Protein AF-G9AIM4-F1 (afdb_monomer_lite)

Sequence (286 aa):
MRRFGIGHSSSAEFKPWVTPRGIRPRCHARFRHRSYSAASPMSGKKMRIGTKSCQGGKMSTNRIRAGLAALALLGTATIVVAHGDVAPQPVNTDALPEVGEEWLTENPYREEKVGRDTWLKAVEIGASGFNQNCARCHGLGAVSGGLAPDLRLLEAEEYGDEWFIERFRLGYTQDGTTKMPAFGDILGQKAAWAIRTYIETRPEDGALDAHADRLHEVRNELASSKVSDPKALKAELEKIAAEVKTASGAPVADSVAYEAARVLADTPESWKKASDILTVGLSASE

InterPro domains:
  IPR009056 Cytochrome c-like domain [PF13442] (123-199)
  IPR009056 Cytochrome c-like domain [PS51007] (121-203)
  IPR030991 Cytochrome c-550, proteobacteria [TIGR04494] (69-204)
  IPR036909 Cytochrome c-like domain superfamily [G3DSA:1.10.760.10] (111-220)
  IPR036909 Cytochrome c-like domain superfamily [SSF46626] (125-206)
  IPR051811 Cytochrome c550/c551-like [PTHR37823] (122-202)

Secondary structure (DSSP, 8-state):
--------------PPP-PPP-PPPPPP-----------------------------PPPHHHHHHHHHHHHHHTT------S--SSPPP---TTSPP--SSPPSS-TTSHHHH-HHHHHHHHHHHHHHHHHHTHHHH-GGG---SSS--GGGS-SSHHHHHHHHHHHHH-EEETTEEEE---HHHHHHHHHHHHHHHHHTPBPTTTTGGGHHHHHHHHHHHHTT--S-HHHHHHHHHHHHHHPPBTT--S----HHHHHHHH--SSHHHHHHHHHHHHHHHHT--

Structure (mmCIF, N/CA/C/O backbone):
data_AF-G9AIM4-F1
#
_entry.id   AF-G9AIM4-F1
#
loop_
_atom_site.group_PDB
_atom_site.id
_atom_site.type_symbol
_atom_site.label_atom_id
_atom_site.label_alt_id
_atom_site.label_comp_id
_atom_site.label_asym_id
_atom_site.label_entity_id
_atom_site.label_seq_id
_atom_site.pdbx_PDB_ins_code
_atom_site.Cartn_x
_atom_site.Cartn_y
_atom_site.Cartn_z
_atom_site.occupancy
_atom_site.B_iso_or_equiv
_atom_site.auth_seq_id
_atom_site.auth_comp_id
_atom_site.auth_asym_id
_atom_site.auth_atom_id
_atom_site.pdbx_PDB_model_num
ATOM 1 N N . MET A 1 1 ? 41.157 -9.867 62.828 1.00 39.12 1 MET A N 1
ATOM 2 C CA . MET A 1 1 ? 42.383 -9.143 62.417 1.00 39.12 1 MET A CA 1
ATOM 3 C C . MET A 1 1 ? 42.277 -8.816 60.932 1.00 39.12 1 MET A C 1
ATOM 5 O O . MET A 1 1 ? 42.015 -9.734 60.175 1.00 39.12 1 MET A O 1
ATOM 9 N N . ARG A 1 2 ? 42.518 -7.540 60.574 1.00 41.91 2 ARG A N 1
ATOM 10 C CA . ARG A 1 2 ? 42.598 -6.923 59.221 1.00 41.91 2 ARG A CA 1
ATOM 11 C C . ARG A 1 2 ? 41.248 -6.810 58.480 1.00 41.91 2 ARG A C 1
ATOM 13 O O . ARG A 1 2 ? 40.695 -7.813 58.072 1.00 41.91 2 ARG A O 1
ATOM 20 N N . ARG A 1 3 ? 40.541 -5.670 58.526 1.00 37.44 3 ARG A N 1
ATOM 21 C CA . ARG A 1 3 ? 40.770 -4.287 58.014 1.00 37.44 3 ARG A CA 1
ATOM 22 C C . ARG A 1 3 ? 40.383 -4.097 56.535 1.00 37.44 3 ARG A C 1
ATOM 24 O O . ARG A 1 3 ? 41.093 -4.570 55.664 1.00 37.44 3 ARG A O 1
ATOM 31 N N . PHE A 1 4 ? 39.316 -3.307 56.361 1.00 37.44 4 PHE A N 1
ATOM 32 C CA . PHE A 1 4 ? 39.132 -2.138 55.481 1.00 37.44 4 PHE A CA 1
ATOM 33 C C . PHE A 1 4 ? 39.585 -2.179 54.013 1.00 37.44 4 PHE A C 1
ATOM 35 O O . PHE A 1 4 ? 40.765 -2.317 53.715 1.00 37.44 4 PHE A O 1
ATOM 42 N N . GLY A 1 5 ? 38.644 -1.816 53.135 1.00 36.31 5 GLY A N 1
ATOM 43 C CA . GLY A 1 5 ? 38.899 -1.339 51.776 1.00 36.31 5 GLY A CA 1
ATOM 44 C C . GLY A 1 5 ? 37.645 -0.729 51.146 1.00 36.31 5 GLY A C 1
ATOM 45 O O . GLY A 1 5 ? 36.967 -1.382 50.367 1.00 36.31 5 GLY A O 1
ATOM 46 N N . ILE A 1 6 ? 37.325 0.507 51.534 1.00 41.19 6 ILE A N 1
ATOM 47 C CA . ILE A 1 6 ? 36.289 1.367 50.942 1.00 41.19 6 ILE A CA 1
ATOM 48 C C . ILE A 1 6 ? 36.890 2.020 49.684 1.00 41.19 6 ILE A C 1
ATOM 50 O O . ILE A 1 6 ? 37.852 2.776 49.811 1.00 41.19 6 ILE A O 1
ATOM 54 N N . GLY A 1 7 ? 36.330 1.775 48.496 1.00 35.56 7 GLY A N 1
ATOM 55 C CA . GLY A 1 7 ? 36.572 2.579 47.284 1.00 35.56 7 GLY A CA 1
ATOM 56 C C . GLY A 1 7 ? 35.272 3.292 46.907 1.00 35.56 7 GLY A C 1
ATOM 57 O O . GLY A 1 7 ? 34.312 2.636 46.529 1.00 35.56 7 GLY A O 1
ATOM 58 N N . HIS A 1 8 ? 35.074 4.543 47.319 1.00 40.38 8 HIS A N 1
ATOM 59 C CA . HIS A 1 8 ? 35.379 5.772 46.571 1.00 40.38 8 HIS A CA 1
ATOM 60 C C . HIS A 1 8 ? 34.748 5.855 45.172 1.00 40.38 8 HIS A C 1
ATOM 62 O O . HIS A 1 8 ? 35.258 5.331 44.188 1.00 40.38 8 HIS A O 1
ATOM 68 N N . SER A 1 9 ? 33.626 6.579 45.167 1.00 39.16 9 SER A N 1
ATOM 69 C CA . SER A 1 9 ? 33.118 7.511 44.157 1.00 39.16 9 SER A CA 1
ATOM 70 C C . SER A 1 9 ? 34.013 7.777 42.940 1.00 39.16 9 SER A C 1
ATOM 72 O O . SER A 1 9 ? 35.092 8.355 43.074 1.00 39.16 9 SER A O 1
ATOM 74 N N . SER A 1 10 ? 33.474 7.526 41.747 1.00 39.94 10 SER A N 1
ATOM 75 C CA . SER A 1 10 ? 33.821 8.304 40.559 1.00 39.94 10 SER A CA 1
ATOM 76 C C . SER A 1 10 ? 32.577 9.063 40.114 1.00 39.94 10 SER A C 1
ATOM 78 O O . SER A 1 10 ? 31.613 8.495 39.604 1.00 39.94 10 SER A O 1
ATOM 80 N N . SER A 1 11 ? 32.579 10.354 40.424 1.00 40.94 11 SER A N 1
ATOM 81 C CA . SER A 1 11 ? 31.625 11.336 39.939 1.00 40.94 11 SER A CA 1
ATOM 82 C C . SER A 1 11 ? 31.749 11.412 38.419 1.00 40.94 11 SER A C 1
ATOM 84 O O . SER A 1 11 ? 32.818 11.737 37.907 1.00 40.94 11 SER A O 1
ATOM 86 N N . ALA A 1 12 ? 30.673 11.116 37.694 1.00 39.25 12 ALA A N 1
ATOM 87 C CA . ALA A 1 12 ? 30.605 11.395 36.268 1.00 39.25 12 ALA A CA 1
ATOM 88 C C . ALA A 1 12 ? 30.632 12.920 36.071 1.00 39.25 12 ALA A C 1
ATOM 90 O O . ALA A 1 12 ? 29.665 13.618 36.381 1.00 39.25 12 ALA A O 1
ATOM 91 N N . GLU A 1 13 ? 31.766 13.440 35.603 1.00 35.28 13 GLU A N 1
ATOM 92 C CA . GLU A 1 13 ? 31.904 14.824 35.160 1.00 35.28 13 GLU A CA 1
ATOM 93 C C . GLU A 1 13 ? 30.945 15.091 33.995 1.00 35.28 13 GLU A C 1
ATOM 95 O O . GLU A 1 13 ? 31.079 14.555 32.892 1.00 35.28 13 GLU A O 1
ATOM 100 N N . PHE A 1 14 ? 29.969 15.956 34.258 1.00 37.09 14 PHE A N 1
ATOM 101 C CA . PHE A 1 14 ? 29.102 16.569 33.265 1.00 37.09 14 PHE A CA 1
ATOM 102 C C . PHE A 1 14 ? 29.963 17.447 32.344 1.00 37.09 14 PHE A C 1
ATOM 104 O O . PHE A 1 14 ? 30.397 18.535 32.726 1.00 37.09 14 PHE A O 1
ATOM 111 N N . LYS A 1 15 ? 30.238 16.979 31.122 1.00 41.91 15 LYS A N 1
ATOM 112 C CA . LYS A 1 15 ? 30.869 17.809 30.090 1.00 41.91 15 LYS A CA 1
ATOM 113 C C . LYS A 1 15 ? 29.848 18.834 29.571 1.00 41.91 15 LYS A C 1
ATOM 115 O O . LYS A 1 15 ? 28.768 18.428 29.139 1.00 41.91 15 LYS A O 1
ATOM 120 N N . PRO A 1 16 ? 30.150 20.144 29.583 1.00 39.31 16 PRO A N 1
ATOM 121 C CA . PRO A 1 16 ? 29.255 21.148 29.028 1.00 39.31 16 PRO A CA 1
ATOM 122 C C . PRO A 1 16 ? 29.170 21.017 27.504 1.00 39.31 16 PRO A C 1
ATOM 124 O O . PRO A 1 16 ? 30.175 20.845 26.811 1.00 39.31 16 PRO A O 1
ATOM 127 N N . TRP A 1 17 ? 27.942 21.120 27.000 1.00 36.69 17 TRP A N 1
ATOM 128 C CA . TRP A 1 17 ? 27.623 21.215 25.582 1.00 36.69 17 TRP A CA 1
ATOM 129 C C . TRP A 1 17 ? 28.399 22.363 24.926 1.00 36.69 17 TRP A C 1
ATOM 131 O O . TRP A 1 17 ? 28.243 23.532 25.282 1.00 36.69 17 TRP A O 1
ATOM 141 N N . VAL A 1 18 ? 29.227 22.020 23.941 1.00 42.94 18 VAL A N 1
ATOM 142 C CA . VAL A 1 18 ? 29.867 22.976 23.037 1.00 42.94 18 VAL A CA 1
ATOM 143 C C . VAL A 1 18 ? 28.809 23.445 22.041 1.00 42.94 18 VAL A C 1
ATOM 145 O O . VAL A 1 18 ? 28.304 22.663 21.240 1.00 42.94 18 VAL A O 1
ATOM 148 N N . THR A 1 19 ? 28.462 24.728 22.092 1.00 47.16 19 THR A N 1
ATOM 149 C CA . THR A 1 19 ? 27.577 25.367 21.116 1.00 47.16 19 THR A CA 1
ATOM 150 C C . THR A 1 19 ? 28.301 25.549 19.774 1.00 47.16 19 THR A C 1
ATOM 152 O O . THR A 1 19 ? 29.428 26.059 19.743 1.00 47.16 19 THR A O 1
ATOM 155 N N . PRO A 1 20 ? 27.692 25.182 18.630 1.00 46.12 20 PRO A N 1
ATOM 156 C CA . PRO A 1 20 ? 28.248 25.518 17.328 1.00 46.12 20 PRO A CA 1
ATOM 157 C C . PRO A 1 20 ? 28.132 27.026 17.084 1.00 46.12 20 PRO A C 1
ATOM 159 O O . PRO A 1 20 ? 27.056 27.622 17.161 1.00 46.12 20 PRO A O 1
ATOM 162 N N . ARG A 1 21 ? 29.267 27.654 16.776 1.00 41.94 21 ARG A N 1
ATOM 163 C CA . ARG A 1 21 ? 29.356 29.053 16.358 1.00 41.94 21 ARG A CA 1
ATOM 164 C C . ARG A 1 21 ? 28.751 29.244 14.962 1.00 41.94 21 ARG A C 1
ATOM 166 O O . ARG A 1 21 ? 29.221 28.647 14.004 1.00 41.94 21 ARG A O 1
ATOM 173 N N . GLY A 1 22 ? 27.828 30.200 14.856 1.00 37.56 22 GLY A N 1
ATOM 174 C CA . GLY A 1 22 ? 27.776 31.150 13.739 1.00 37.56 22 GLY A CA 1
ATOM 175 C C . GLY A 1 22 ? 27.071 30.709 12.455 1.00 37.56 22 GLY A C 1
ATOM 176 O O . GLY A 1 22 ? 27.719 30.508 11.431 1.00 37.56 22 GLY A O 1
ATOM 177 N N . ILE A 1 23 ? 25.737 30.719 12.457 1.00 43.66 23 ILE A N 1
ATOM 178 C CA . ILE A 1 23 ? 24.953 30.833 11.220 1.00 43.66 23 ILE A CA 1
ATOM 179 C C . ILE A 1 23 ? 24.900 32.319 10.838 1.00 43.66 23 ILE A C 1
ATOM 181 O O . ILE A 1 23 ? 24.390 33.153 11.585 1.00 43.66 23 ILE A O 1
ATOM 185 N N . ARG A 1 24 ? 25.467 32.659 9.677 1.00 42.66 24 ARG A N 1
ATOM 186 C CA . ARG A 1 24 ? 25.377 34.000 9.080 1.00 42.66 24 ARG A CA 1
ATOM 187 C C . ARG A 1 24 ? 23.927 34.267 8.640 1.00 42.66 24 ARG A C 1
ATOM 189 O O . ARG A 1 24 ? 23.328 33.380 8.031 1.00 42.66 24 ARG A O 1
ATOM 196 N N . PRO A 1 25 ? 23.362 35.465 8.864 1.00 41.41 25 PRO A N 1
ATOM 197 C CA . PRO A 1 25 ? 22.040 35.797 8.345 1.00 41.41 25 PRO A CA 1
ATOM 198 C C . PRO A 1 25 ? 22.087 35.916 6.815 1.00 41.41 25 PRO A C 1
ATOM 200 O O . PRO A 1 25 ? 22.921 36.634 6.258 1.00 41.41 25 PRO A O 1
ATOM 203 N N . ARG A 1 26 ? 21.188 35.195 6.133 1.00 42.62 26 ARG A N 1
ATOM 204 C CA . ARG A 1 26 ? 20.953 35.342 4.691 1.00 42.62 26 ARG A CA 1
ATOM 205 C C . ARG A 1 26 ? 20.447 36.755 4.406 1.00 42.62 26 ARG A C 1
ATOM 207 O O . ARG A 1 26 ? 19.579 37.272 5.103 1.00 42.62 26 ARG A O 1
ATOM 214 N N . CYS A 1 27 ? 20.998 37.360 3.359 1.00 34.38 27 CYS A N 1
ATOM 215 C CA . CYS A 1 27 ? 20.580 38.645 2.822 1.00 34.38 27 CYS A CA 1
ATOM 216 C C . CYS A 1 27 ? 19.067 38.671 2.561 1.00 34.38 27 CYS A C 1
ATOM 218 O O . CYS A 1 27 ? 18.566 37.949 1.702 1.00 34.38 27 CYS A O 1
ATOM 220 N N . HIS A 1 28 ? 18.354 39.558 3.255 1.00 36.31 28 HIS A N 1
ATOM 221 C CA . HIS A 1 28 ? 17.019 39.979 2.852 1.00 36.31 28 HIS A CA 1
ATOM 222 C C . HIS A 1 28 ? 17.110 40.691 1.498 1.00 36.31 28 HIS A C 1
ATOM 224 O O . HIS A 1 28 ? 17.723 41.757 1.382 1.00 36.31 28 HIS A O 1
ATOM 230 N N . ALA A 1 29 ? 16.479 40.121 0.473 1.00 38.47 29 ALA A N 1
ATOM 231 C CA . ALA A 1 29 ? 16.184 40.837 -0.756 1.00 38.47 29 ALA A CA 1
ATOM 232 C C . ALA A 1 29 ? 15.250 42.009 -0.411 1.00 38.47 29 ALA A C 1
ATOM 234 O O . ALA A 1 29 ? 14.072 41.828 -0.108 1.00 38.47 29 ALA A O 1
ATOM 235 N N . ARG A 1 30 ? 15.797 43.231 -0.408 1.00 36.59 30 ARG A N 1
ATOM 236 C CA . ARG A 1 30 ? 15.007 44.461 -0.309 1.00 36.59 30 ARG A CA 1
ATOM 237 C C . ARG A 1 30 ? 14.112 44.559 -1.540 1.00 36.59 30 ARG A C 1
ATOM 239 O O . ARG A 1 30 ? 14.593 44.873 -2.627 1.00 36.59 30 ARG A O 1
ATOM 246 N N . PHE A 1 31 ? 12.812 44.372 -1.345 1.00 36.50 31 PHE A N 1
ATOM 247 C CA . PHE A 1 31 ? 11.795 44.899 -2.246 1.00 36.50 31 PHE A CA 1
ATOM 248 C C . PHE A 1 31 ? 11.970 46.423 -2.324 1.00 36.50 31 PHE A C 1
ATOM 250 O O . PHE A 1 31 ? 11.663 47.157 -1.385 1.00 36.50 31 PHE A O 1
ATOM 257 N N . ARG A 1 32 ? 12.524 46.915 -3.437 1.00 37.31 32 ARG A N 1
ATOM 258 C CA . ARG A 1 32 ? 12.464 48.339 -3.771 1.00 37.31 32 ARG A CA 1
ATOM 259 C C . ARG A 1 32 ? 11.058 48.621 -4.287 1.00 37.31 32 ARG A C 1
ATOM 261 O O . ARG A 1 32 ? 10.711 48.201 -5.386 1.00 37.31 32 ARG A O 1
ATOM 268 N N . HIS A 1 33 ? 10.272 49.362 -3.512 1.00 37.22 33 HIS A N 1
ATOM 269 C CA . HIS A 1 33 ? 9.104 50.059 -4.036 1.00 37.22 33 HIS A CA 1
ATOM 270 C C . HIS A 1 33 ? 9.565 50.984 -5.167 1.00 37.22 33 HIS A C 1
ATOM 272 O O . HIS A 1 33 ? 10.317 51.935 -4.946 1.00 37.22 33 HIS A O 1
ATOM 278 N N . ARG A 1 34 ? 9.154 50.673 -6.398 1.00 35.03 34 ARG A N 1
ATOM 279 C CA . ARG A 1 34 ? 9.352 51.552 -7.546 1.00 35.03 34 ARG A CA 1
ATOM 280 C C . ARG A 1 34 ? 8.237 52.589 -7.526 1.00 35.03 34 ARG A C 1
ATOM 282 O O . ARG A 1 34 ? 7.130 52.333 -7.986 1.00 35.03 34 ARG A O 1
ATOM 289 N N . SER A 1 35 ? 8.542 53.749 -6.960 1.00 36.88 35 SER A N 1
ATOM 290 C CA . SER A 1 35 ? 7.739 54.958 -7.108 1.00 36.88 35 SER A CA 1
ATOM 291 C C . SER A 1 35 ? 7.647 55.303 -8.596 1.00 36.88 35 SER A C 1
ATOM 293 O O . SER A 1 35 ? 8.665 55.555 -9.243 1.00 36.88 35 SER A O 1
ATOM 295 N N . TYR A 1 36 ? 6.439 55.287 -9.158 1.00 35.34 36 TYR A N 1
ATOM 296 C CA . TYR A 1 36 ? 6.185 55.849 -10.480 1.00 35.34 36 TYR A CA 1
ATOM 297 C C . TYR A 1 36 ? 6.215 57.374 -10.358 1.00 35.34 36 TYR A C 1
ATOM 299 O O . TYR A 1 36 ? 5.330 57.972 -9.753 1.00 35.34 36 TYR A O 1
ATOM 307 N N . SER A 1 37 ? 7.270 57.986 -10.897 1.00 38.56 37 SER A N 1
ATOM 308 C CA . SER A 1 37 ? 7.409 59.435 -11.001 1.00 38.56 37 SER A CA 1
ATOM 309 C C . SER A 1 37 ? 6.973 59.912 -12.385 1.00 38.56 37 SER A C 1
ATOM 311 O O . SER A 1 37 ? 7.354 59.330 -13.398 1.00 38.56 37 SER A O 1
ATOM 313 N N . ALA A 1 38 ? 6.148 60.954 -12.346 1.00 35.06 38 ALA A N 1
ATOM 314 C CA . ALA A 1 38 ? 5.885 62.020 -13.305 1.00 35.06 38 ALA A CA 1
ATOM 315 C C . ALA A 1 38 ? 6.204 61.829 -14.805 1.00 35.06 38 ALA A C 1
ATOM 317 O O . ALA A 1 38 ? 7.338 61.659 -15.246 1.00 35.06 38 ALA A O 1
ATOM 318 N N . ALA A 1 39 ? 5.128 62.032 -15.564 1.00 39.75 39 ALA A N 1
ATOM 319 C CA . ALA A 1 39 ? 5.019 62.494 -16.941 1.00 39.75 39 ALA A CA 1
ATOM 320 C C . ALA A 1 39 ? 6.205 63.297 -17.520 1.00 39.75 39 ALA A C 1
ATOM 322 O O . ALA A 1 39 ? 6.722 64.238 -16.921 1.00 39.75 39 ALA A O 1
ATOM 323 N N . SER A 1 40 ? 6.509 63.012 -18.788 1.00 38.41 40 SER A N 1
ATOM 324 C CA . SER A 1 40 ? 7.075 63.975 -19.739 1.00 38.41 40 SER A CA 1
ATOM 325 C C . SER A 1 40 ? 6.421 63.797 -21.119 1.00 38.41 40 SER A C 1
ATOM 327 O O . SER A 1 40 ? 5.951 62.699 -21.430 1.00 38.41 40 SER A O 1
ATOM 329 N N . PRO A 1 41 ? 6.309 64.872 -21.921 1.00 41.03 41 PRO A N 1
ATOM 330 C CA . PRO A 1 41 ? 5.288 64.990 -22.955 1.00 41.03 41 PRO A CA 1
ATOM 331 C C . PRO A 1 41 ? 5.776 64.470 -24.313 1.00 41.03 41 PRO A C 1
ATOM 333 O O . PRO A 1 41 ? 6.838 64.854 -24.799 1.00 41.03 41 PRO A O 1
ATOM 336 N N . MET A 1 42 ? 4.967 63.636 -24.971 1.00 38.25 42 MET A N 1
ATOM 337 C CA . MET A 1 42 ? 5.177 63.246 -26.366 1.00 38.25 42 MET A CA 1
ATOM 338 C C . MET A 1 42 ? 4.306 64.099 -27.294 1.00 38.25 42 MET A C 1
ATOM 340 O O . MET A 1 42 ? 3.086 63.979 -27.323 1.00 38.25 42 MET A O 1
ATOM 344 N N . SER A 1 43 ? 4.998 64.978 -28.020 1.00 41.50 43 SER A N 1
ATOM 345 C CA . SER A 1 43 ? 4.809 65.374 -29.421 1.00 41.50 43 SER A CA 1
ATOM 346 C C . SER A 1 43 ? 3.437 65.118 -30.066 1.00 41.50 43 SER A C 1
ATOM 348 O O . SER A 1 43 ? 3.018 63.986 -30.312 1.00 41.50 43 SER A O 1
ATOM 350 N N . GLY A 1 44 ? 2.778 66.220 -30.430 1.00 42.78 44 GLY A N 1
ATOM 351 C CA . GLY A 1 44 ? 1.514 66.232 -31.144 1.00 42.78 44 GLY A CA 1
ATOM 352 C C . GLY A 1 44 ? 1.618 65.703 -32.576 1.00 42.78 44 GLY A C 1
ATOM 353 O O . GLY A 1 44 ? 2.316 66.257 -33.422 1.00 42.78 44 GLY A O 1
ATOM 354 N N . LYS A 1 45 ? 0.794 64.699 -32.882 1.00 42.31 45 LYS A N 1
ATOM 355 C CA . LYS A 1 45 ? 0.288 64.447 -34.235 1.00 42.31 45 LYS A CA 1
ATOM 356 C C . LYS A 1 45 ? -1.209 64.734 -34.243 1.00 42.31 45 LYS A C 1
ATOM 358 O O . LYS A 1 45 ? -1.983 64.075 -33.557 1.00 42.31 45 LYS A O 1
ATOM 363 N N . LYS A 1 46 ? -1.609 65.749 -35.016 1.00 40.00 46 LYS A N 1
ATOM 364 C CA . LYS A 1 46 ? -3.014 66.107 -35.251 1.00 40.00 46 LYS A CA 1
ATOM 365 C C . LYS A 1 46 ? -3.739 64.921 -35.895 1.00 40.00 46 LYS A C 1
ATOM 367 O O . LYS A 1 46 ? -3.516 64.618 -37.065 1.00 40.00 46 LYS A O 1
ATOM 372 N N . MET A 1 47 ? -4.616 64.275 -35.135 1.00 36.28 47 MET A N 1
ATOM 373 C CA . MET A 1 47 ? -5.543 63.271 -35.646 1.00 36.28 47 MET A CA 1
ATOM 374 C C . MET A 1 47 ? -6.709 63.993 -36.331 1.00 36.28 47 MET A C 1
ATOM 376 O O . MET A 1 47 ? -7.448 64.742 -35.695 1.00 36.28 47 MET A O 1
ATOM 380 N N . ARG A 1 48 ? -6.846 63.819 -37.651 1.00 44.31 48 ARG A N 1
ATOM 381 C CA . ARG A 1 48 ? -8.020 64.282 -38.402 1.00 44.31 48 ARG A CA 1
ATOM 382 C C . ARG A 1 48 ? -9.223 63.437 -37.983 1.00 44.31 48 ARG A C 1
ATOM 384 O O . ARG A 1 48 ? -9.268 62.245 -38.270 1.00 44.31 48 ARG A O 1
ATOM 391 N N . ILE A 1 49 ? -10.191 64.066 -37.325 1.00 40.06 49 ILE A N 1
ATOM 392 C CA . ILE A 1 49 ? -11.494 63.474 -37.022 1.00 40.06 49 ILE A CA 1
ATOM 393 C C . ILE A 1 49 ? -12.307 63.497 -38.319 1.00 40.06 49 ILE A C 1
ATOM 395 O O . ILE A 1 49 ? -12.813 64.536 -38.734 1.00 40.06 49 ILE A O 1
ATOM 399 N N . GLY A 1 50 ? -12.372 62.352 -38.997 1.00 37.75 50 GLY A N 1
ATOM 400 C CA . GLY A 1 50 ? -13.327 62.122 -40.073 1.00 37.75 50 GLY A CA 1
ATOM 401 C C . GLY A 1 50 ? -14.691 61.801 -39.473 1.00 37.75 50 GLY A C 1
ATOM 402 O O . GLY A 1 50 ? -14.842 60.801 -38.774 1.00 37.75 50 GLY A O 1
ATOM 403 N N . THR A 1 51 ? -15.683 62.642 -39.747 1.00 43.56 51 THR A N 1
ATOM 404 C CA . THR A 1 51 ? -17.089 62.411 -39.414 1.00 43.56 51 THR A CA 1
ATOM 405 C C . THR A 1 51 ? -17.628 61.261 -40.266 1.00 43.56 51 THR A C 1
ATOM 407 O O . THR A 1 51 ? -18.088 61.451 -41.389 1.00 43.56 51 THR A O 1
ATOM 410 N N . LYS A 1 52 ? -17.563 60.028 -39.751 1.00 43.28 52 LYS A N 1
ATOM 411 C CA . LYS A 1 52 ? -18.333 58.922 -40.331 1.00 43.28 52 LYS A CA 1
ATOM 412 C C . LYS A 1 52 ? -19.745 58.974 -39.765 1.00 43.28 52 LYS A C 1
ATOM 414 O O . LYS A 1 52 ? -19.953 58.824 -38.566 1.00 43.28 52 LYS A O 1
ATOM 419 N N . SER A 1 53 ? -20.689 59.240 -40.662 1.00 37.44 53 SER A N 1
ATOM 420 C CA . SER A 1 53 ? -22.124 59.269 -40.414 1.00 37.44 53 SER A CA 1
ATOM 421 C C . SER A 1 53 ? -22.593 58.024 -39.660 1.00 37.44 53 SER A C 1
ATOM 423 O O . SER A 1 53 ? -22.295 56.902 -40.077 1.00 37.44 53 SER A O 1
ATOM 425 N N . CYS A 1 54 ? -23.390 58.219 -38.611 1.00 42.09 54 CYS A N 1
ATOM 426 C CA . CYS A 1 54 ? -24.177 57.160 -37.992 1.00 42.09 54 CYS A CA 1
ATOM 427 C C . CYS A 1 54 ? -25.246 56.688 -38.987 1.00 42.09 54 CYS A C 1
ATOM 429 O O . CYS A 1 54 ? -26.347 57.227 -39.036 1.00 42.09 54 CYS A O 1
ATOM 431 N N . GLN A 1 55 ? -24.918 55.692 -39.808 1.00 43.56 55 GLN A N 1
ATOM 432 C CA . GLN A 1 55 ? -25.931 54.893 -40.486 1.00 43.56 55 GLN A CA 1
ATOM 433 C C . GLN A 1 55 ? -26.384 53.807 -39.514 1.00 43.56 55 GLN A C 1
ATOM 435 O O . GLN A 1 55 ? -25.573 53.009 -39.043 1.00 43.56 55 GLN A O 1
ATOM 440 N N . GLY A 1 56 ? -27.679 53.817 -39.188 1.00 51.41 56 GLY A N 1
ATOM 441 C CA . GLY A 1 56 ? -28.336 52.806 -38.368 1.00 51.41 56 GLY A CA 1
ATOM 442 C C . GLY A 1 56 ? -28.159 51.423 -38.986 1.00 51.41 56 GLY A C 1
ATOM 443 O O . GLY A 1 56 ? -28.889 51.025 -39.893 1.00 51.41 56 GLY A O 1
ATOM 444 N N . GLY A 1 57 ? -27.150 50.697 -38.511 1.00 43.06 57 GLY A N 1
ATOM 445 C CA . GLY A 1 57 ? -26.886 49.329 -38.918 1.00 43.06 57 GLY A CA 1
ATOM 446 C C . GLY A 1 57 ? -27.906 48.404 -38.275 1.00 43.06 57 GLY A C 1
ATOM 447 O O . GLY A 1 57 ? -27.832 48.141 -37.076 1.00 43.06 57 GLY A O 1
ATOM 448 N N . LYS A 1 58 ? -28.842 47.884 -39.078 1.00 54.53 58 LYS A N 1
ATOM 449 C CA . LYS A 1 58 ? -29.649 46.711 -38.721 1.00 54.53 58 LYS A CA 1
ATOM 450 C C . LYS A 1 58 ? -28.696 45.636 -38.195 1.00 54.53 58 LYS A C 1
ATOM 452 O O . LYS A 1 58 ? -27.756 45.259 -38.898 1.00 54.53 58 LYS A O 1
ATOM 457 N N . MET A 1 59 ? -28.896 45.180 -36.956 1.00 50.72 59 MET A N 1
ATOM 458 C CA . MET A 1 59 ? -28.086 44.097 -36.400 1.00 50.72 59 MET A CA 1
ATOM 459 C C . MET A 1 59 ? -28.167 42.896 -37.341 1.00 50.72 59 MET A C 1
ATOM 461 O O . MET A 1 59 ? -29.241 42.344 -37.569 1.00 50.72 59 MET A O 1
ATOM 465 N N . SER A 1 60 ? -27.025 42.523 -37.920 1.00 55.56 60 SER A N 1
ATOM 466 C CA . SER A 1 60 ? -26.917 41.343 -38.770 1.00 55.56 60 SER A CA 1
ATOM 467 C C . SER A 1 60 ? -27.375 40.121 -37.975 1.00 55.56 60 SER A C 1
ATOM 469 O O . SER A 1 60 ? -26.868 39.859 -36.883 1.00 55.56 60 SER A O 1
ATOM 471 N N . THR A 1 61 ? -28.315 39.362 -38.530 1.00 58.88 61 THR A N 1
ATOM 472 C CA . THR A 1 61 ? -28.830 38.096 -37.984 1.00 58.88 61 THR A CA 1
ATOM 473 C C . THR A 1 61 ? -27.715 37.102 -37.640 1.00 58.88 61 THR A C 1
ATOM 475 O O . THR A 1 61 ? -27.871 36.318 -36.709 1.00 58.88 61 THR A O 1
ATOM 478 N N . ASN A 1 62 ? -26.548 37.192 -38.290 1.00 58.28 62 ASN A N 1
ATOM 479 C CA . ASN A 1 62 ? -25.354 36.418 -37.933 1.00 58.28 62 ASN A CA 1
ATOM 480 C C . ASN A 1 62 ? -24.725 36.814 -36.588 1.00 58.28 62 ASN A C 1
ATOM 482 O O . ASN A 1 62 ? -24.201 35.946 -35.899 1.00 58.28 62 ASN A O 1
ATOM 486 N N . ARG A 1 63 ? -24.796 38.085 -36.172 1.00 57.72 63 ARG A N 1
ATOM 487 C CA . ARG A 1 63 ? -24.296 38.531 -34.856 1.00 57.72 63 ARG A CA 1
ATOM 488 C C . ARG A 1 63 ? -25.219 38.086 -33.721 1.00 57.72 63 ARG A C 1
ATOM 490 O O . ARG A 1 63 ? -24.740 37.739 -32.649 1.00 57.72 63 ARG A O 1
ATOM 497 N N . ILE A 1 64 ? -26.524 38.030 -33.989 1.00 61.22 64 ILE A N 1
ATOM 498 C CA . ILE A 1 64 ? -27.531 37.505 -33.054 1.00 61.22 64 ILE A CA 1
ATOM 499 C C . ILE A 1 64 ? -27.375 35.983 -32.909 1.00 61.22 64 ILE A C 1
ATOM 501 O O . ILE A 1 64 ? -27.369 35.471 -31.795 1.00 61.22 64 ILE A O 1
ATOM 505 N N . ARG A 1 65 ? -27.153 35.260 -34.017 1.00 60.31 65 ARG A N 1
ATOM 506 C CA . ARG A 1 65 ? -26.855 33.816 -34.001 1.00 60.31 65 ARG A CA 1
ATOM 507 C C . ARG A 1 65 ? -25.541 33.490 -33.288 1.00 60.31 65 ARG A C 1
ATOM 509 O O . ARG A 1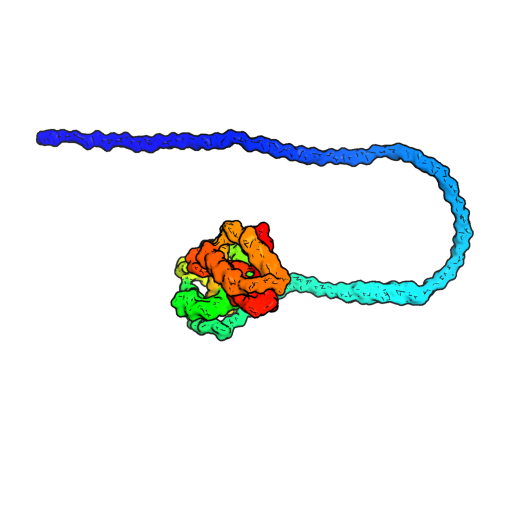 65 ? -25.509 32.541 -32.518 1.00 60.31 65 ARG A O 1
ATOM 516 N N . ALA A 1 66 ? -24.492 34.289 -33.492 1.00 60.94 66 ALA A N 1
ATOM 517 C CA . ALA A 1 66 ? -23.222 34.127 -32.783 1.00 60.94 66 ALA A CA 1
ATOM 518 C C . ALA A 1 66 ? -23.361 34.386 -31.270 1.00 60.94 66 ALA A C 1
ATOM 520 O O . ALA A 1 66 ? -22.793 33.646 -30.473 1.00 60.94 66 ALA A O 1
ATOM 521 N N . GLY A 1 67 ? -24.161 35.383 -30.870 1.00 63.75 67 GLY A N 1
ATOM 522 C CA . GLY A 1 67 ? -24.469 35.646 -29.460 1.00 63.75 67 GLY A CA 1
ATOM 523 C C . GLY A 1 67 ? -25.280 34.525 -28.802 1.00 63.75 67 GLY A C 1
ATOM 524 O O . GLY A 1 67 ? -24.965 34.115 -27.690 1.00 63.75 67 GLY A O 1
ATOM 525 N N . LEU A 1 68 ? -26.277 33.978 -29.506 1.00 62.94 68 LEU A N 1
ATOM 526 C CA . LEU A 1 68 ? -27.080 32.846 -29.027 1.00 62.94 68 LEU A CA 1
ATOM 527 C C . LEU A 1 68 ? -26.270 31.543 -28.947 1.00 62.94 68 LEU A C 1
ATOM 529 O O . LEU A 1 68 ? -26.433 30.791 -27.993 1.00 62.94 68 LEU A O 1
ATOM 533 N N . ALA A 1 69 ? -25.364 31.298 -29.898 1.00 64.69 69 ALA A N 1
ATOM 534 C CA . ALA A 1 69 ? -24.453 30.155 -29.849 1.00 64.69 69 ALA A CA 1
ATOM 535 C C . ALA A 1 69 ? -23.471 30.261 -28.668 1.00 64.69 69 ALA A C 1
ATOM 537 O O . ALA A 1 69 ? -23.266 29.281 -27.958 1.00 64.69 69 ALA A O 1
ATOM 538 N N . ALA A 1 70 ? -22.923 31.452 -28.402 1.00 62.66 70 ALA A N 1
ATOM 539 C CA . ALA A 1 70 ? -22.058 31.686 -27.245 1.00 62.66 70 ALA A CA 1
ATOM 540 C C . ALA A 1 70 ? -22.802 31.509 -25.906 1.00 62.66 70 ALA A C 1
ATOM 542 O O . ALA A 1 70 ? -22.242 30.954 -24.965 1.00 62.66 70 ALA A O 1
ATOM 543 N N . LEU A 1 71 ? -24.076 31.916 -25.828 1.00 63.22 71 LEU A N 1
ATOM 544 C CA . LEU A 1 71 ? -24.907 31.726 -24.635 1.00 63.22 71 LEU A CA 1
ATOM 545 C C . LEU A 1 71 ? -25.291 30.249 -24.417 1.00 63.22 71 LEU A C 1
ATOM 547 O O . LEU A 1 71 ? -25.334 29.792 -23.279 1.00 63.22 71 LEU A O 1
ATOM 551 N N . ALA A 1 72 ? -25.501 29.486 -25.496 1.00 63.03 72 ALA A N 1
ATOM 552 C CA . ALA A 1 72 ? -25.737 28.042 -25.434 1.00 63.03 72 ALA A CA 1
ATOM 553 C C . ALA A 1 72 ? -24.489 27.254 -24.982 1.00 63.03 72 ALA A C 1
ATOM 555 O O . ALA A 1 72 ? -24.618 26.292 -24.232 1.00 63.03 72 ALA A O 1
ATOM 556 N N . LEU A 1 73 ? -23.286 27.696 -25.370 1.00 61.09 73 LEU A N 1
ATOM 557 C CA . LEU A 1 73 ? -22.002 27.138 -24.913 1.00 61.09 73 LEU A CA 1
ATOM 558 C C . LEU A 1 73 ? -21.664 27.494 -23.451 1.00 61.09 73 LEU A C 1
ATOM 560 O O . LEU A 1 73 ? -20.951 26.749 -22.787 1.00 61.09 73 LEU A O 1
ATOM 564 N N . LEU A 1 74 ? -22.185 28.606 -22.923 1.00 62.34 74 LEU A N 1
ATOM 565 C CA . LEU A 1 74 ? -22.054 28.968 -21.503 1.00 62.34 74 LEU A CA 1
ATOM 566 C C . LEU A 1 74 ? -23.038 28.198 -20.602 1.00 62.34 74 LEU A C 1
ATOM 568 O O . LEU A 1 74 ? -22.776 28.032 -19.414 1.00 62.34 74 LEU A O 1
ATOM 572 N N . GLY A 1 75 ? -24.143 27.690 -21.162 1.00 59.12 75 GLY A N 1
ATOM 573 C CA . GLY A 1 75 ? -25.129 26.865 -20.452 1.00 59.12 75 GLY A CA 1
ATOM 574 C C . GLY A 1 75 ? -24.680 25.426 -20.171 1.00 59.12 75 GLY A C 1
ATOM 575 O O . GLY A 1 75 ? -25.322 24.736 -19.385 1.00 59.12 75 GLY A O 1
ATOM 576 N N . THR A 1 76 ? -23.575 24.970 -20.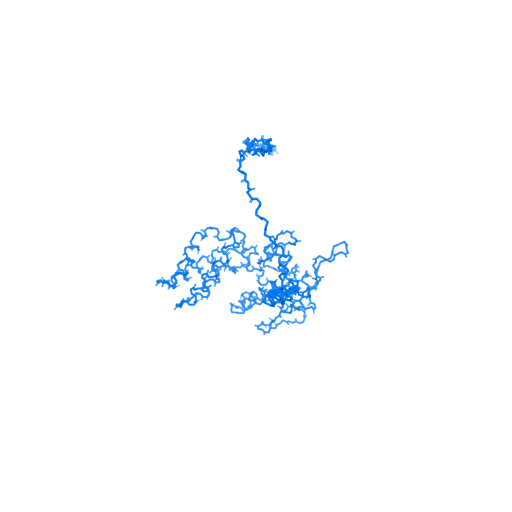772 1.00 61.09 76 THR A N 1
ATOM 577 C CA . THR A 1 76 ? -22.981 23.645 -20.518 1.00 61.09 76 THR A CA 1
ATOM 578 C C . THR A 1 76 ? -21.902 23.662 -19.436 1.00 61.09 76 THR A C 1
ATOM 580 O O . THR A 1 76 ? -21.191 22.671 -19.282 1.00 61.09 76 THR A O 1
ATOM 583 N N . ALA A 1 77 ? -21.757 24.755 -18.677 1.00 60.69 77 ALA A N 1
ATOM 584 C CA . ALA A 1 77 ? -20.960 24.761 -17.454 1.00 60.69 77 ALA A CA 1
ATOM 585 C C . ALA A 1 77 ? -21.654 23.871 -16.409 1.00 60.69 77 ALA A C 1
ATOM 587 O O . ALA A 1 77 ? -22.429 24.325 -15.571 1.00 60.69 77 ALA A O 1
ATOM 588 N N . THR A 1 78 ? -21.425 22.565 -16.522 1.00 62.25 78 THR A N 1
ATOM 589 C CA . THR A 1 78 ? -21.862 21.559 -15.565 1.00 62.25 78 THR A CA 1
ATOM 590 C C . THR A 1 78 ? -21.367 21.949 -14.182 1.00 62.25 78 THR A C 1
ATOM 592 O O . THR A 1 78 ? -20.178 22.221 -14.000 1.00 62.25 78 THR A O 1
ATOM 595 N N . ILE A 1 79 ? -22.273 21.934 -13.207 1.00 61.12 79 ILE A N 1
ATOM 596 C CA . ILE A 1 79 ? -21.927 21.891 -11.791 1.00 61.12 79 ILE A CA 1
ATOM 597 C C . ILE A 1 79 ? -21.162 20.579 -11.598 1.00 61.12 79 ILE A C 1
ATOM 599 O O . ILE A 1 79 ? -21.754 19.519 -11.415 1.00 61.12 79 ILE A O 1
ATOM 603 N N . VAL A 1 80 ? -19.838 20.630 -11.723 1.00 60.12 80 VAL A N 1
ATOM 604 C CA . VAL A 1 80 ? -18.977 19.545 -11.273 1.00 60.12 80 VAL A CA 1
ATOM 605 C C . VAL A 1 80 ? -19.038 19.611 -9.758 1.00 60.12 80 VAL A C 1
ATOM 607 O O . VAL A 1 80 ? -18.369 20.428 -9.126 1.00 60.12 80 VAL A O 1
ATOM 610 N N . VAL A 1 81 ? -19.897 18.782 -9.171 1.00 56.72 81 VAL A N 1
ATOM 611 C CA . VAL A 1 81 ? -19.843 18.484 -7.743 1.00 56.72 81 VAL A CA 1
ATOM 612 C C . VAL A 1 81 ? -18.568 17.663 -7.544 1.00 56.72 81 VAL A C 1
ATOM 614 O O . VAL A 1 81 ? -18.580 16.442 -7.582 1.00 56.72 81 VAL A O 1
ATOM 617 N N . ALA A 1 82 ? -17.430 18.352 -7.419 1.00 51.22 82 ALA A N 1
ATOM 618 C CA . ALA A 1 82 ? -16.117 17.746 -7.174 1.00 51.22 82 ALA A CA 1
ATOM 619 C C . ALA A 1 82 ? -15.970 17.231 -5.731 1.00 51.22 82 ALA A C 1
ATOM 621 O O . ALA A 1 82 ? -14.913 16.746 -5.334 1.00 51.22 82 ALA A O 1
ATOM 622 N N . HIS A 1 83 ? -17.025 17.350 -4.929 1.00 48.28 83 HIS A N 1
ATOM 623 C CA . HIS A 1 83 ? -17.125 16.676 -3.652 1.00 48.28 83 HIS A CA 1
ATOM 624 C C . HIS A 1 83 ? -17.712 15.297 -3.938 1.00 48.28 83 HIS A C 1
ATOM 626 O O . HIS A 1 83 ? -18.921 15.158 -4.103 1.00 48.28 83 HIS A O 1
ATOM 632 N N . GLY A 1 84 ? -16.835 14.297 -4.067 1.00 55.03 84 GLY A N 1
ATOM 633 C CA . GLY A 1 84 ? -17.257 12.901 -3.995 1.00 55.03 84 GLY A CA 1
ATOM 634 C C . GLY A 1 84 ? -18.098 12.683 -2.738 1.00 55.03 84 GLY A C 1
ATOM 635 O O . GLY A 1 84 ? -17.950 13.420 -1.757 1.00 55.03 84 GLY A O 1
ATOM 636 N N . ASP A 1 85 ? -19.009 11.717 -2.802 1.00 51.72 85 ASP A N 1
ATOM 637 C CA . ASP A 1 85 ? -19.850 11.350 -1.668 1.00 51.72 85 ASP A CA 1
ATOM 638 C C . ASP A 1 85 ? -18.981 11.184 -0.410 1.00 51.72 85 ASP A C 1
ATOM 640 O O . ASP A 1 85 ? -17.957 10.501 -0.427 1.00 51.72 85 ASP A O 1
ATOM 644 N N . VAL A 1 86 ? -19.345 11.892 0.660 1.00 62.91 86 VAL A N 1
ATOM 645 C CA . VAL A 1 86 ? -18.602 11.881 1.930 1.00 62.91 86 VAL A CA 1
ATOM 646 C C . VAL A 1 86 ? -18.989 10.646 2.759 1.00 62.91 86 VAL A C 1
ATOM 648 O O . VAL A 1 86 ? -18.418 10.412 3.825 1.00 62.91 86 VAL A O 1
ATOM 651 N N . ALA A 1 87 ? -19.950 9.845 2.283 1.00 79.50 87 ALA A N 1
ATOM 652 C CA . ALA A 1 87 ? -20.250 8.534 2.833 1.00 79.50 87 ALA A CA 1
ATOM 653 C C . ALA A 1 87 ? -19.095 7.543 2.577 1.00 79.50 87 ALA A C 1
ATOM 655 O O . ALA A 1 87 ? -18.508 7.554 1.488 1.00 79.50 87 ALA A O 1
ATOM 656 N N . PRO A 1 88 ? -18.774 6.660 3.546 1.00 84.94 88 PRO A N 1
ATOM 657 C CA . PRO A 1 88 ? -17.805 5.593 3.331 1.00 84.94 88 PRO A CA 1
ATOM 658 C C . PRO A 1 88 ? -18.169 4.746 2.112 1.00 84.94 88 PRO A C 1
ATOM 660 O O . PRO A 1 88 ? -19.325 4.367 1.922 1.00 84.94 88 PRO A O 1
ATOM 663 N N . GLN A 1 89 ? -17.168 4.454 1.290 1.00 90.25 89 GLN A N 1
ATOM 664 C CA . GLN A 1 89 ? -17.332 3.679 0.070 1.00 90.25 89 GLN A CA 1
ATOM 665 C C . GLN A 1 89 ? -17.126 2.191 0.371 1.00 90.25 89 GLN A C 1
ATOM 667 O O . GLN A 1 89 ? -16.133 1.838 1.024 1.00 90.25 89 GLN A O 1
ATOM 672 N N . PRO A 1 90 ? -18.034 1.311 -0.090 1.00 92.25 90 PRO A N 1
ATOM 673 C CA . PRO A 1 90 ? -17.937 -0.117 0.170 1.00 92.25 90 PRO A CA 1
ATOM 674 C C . PRO A 1 90 ? -16.679 -0.706 -0.472 1.00 92.25 90 PRO A C 1
ATOM 676 O O . PRO A 1 90 ? -16.297 -0.350 -1.587 1.00 92.25 90 PRO A O 1
ATOM 679 N N . VAL A 1 91 ? -16.063 -1.659 0.221 1.00 95.88 91 VAL A N 1
ATOM 680 C CA . VAL A 1 91 ? -14.873 -2.371 -0.254 1.00 95.88 91 VAL A CA 1
ATOM 681 C C . VAL A 1 91 ? -15.283 -3.785 -0.654 1.00 95.88 91 VAL A C 1
ATOM 683 O O . VAL A 1 91 ? -15.788 -4.538 0.175 1.00 95.88 91 VAL A O 1
ATOM 686 N N . ASN A 1 92 ? -15.066 -4.163 -1.918 1.00 96.19 92 ASN A N 1
ATOM 687 C CA . ASN A 1 92 ? -15.285 -5.545 -2.348 1.00 96.19 92 ASN A CA 1
ATOM 688 C C . ASN A 1 92 ? -14.178 -6.438 -1.765 1.00 96.19 92 ASN A C 1
ATOM 690 O O . ASN A 1 92 ? -13.003 -6.260 -2.082 1.00 96.19 92 ASN A O 1
ATOM 694 N N . THR A 1 93 ? -14.571 -7.396 -0.925 1.00 97.00 93 THR A N 1
ATOM 695 C CA . THR A 1 93 ? -13.661 -8.328 -0.245 1.00 97.00 93 THR A CA 1
ATOM 696 C C . THR A 1 93 ? -13.927 -9.790 -0.605 1.00 97.00 93 THR A C 1
ATOM 698 O O . THR A 1 93 ? -13.399 -10.686 0.050 1.00 97.00 93 THR A O 1
ATOM 701 N N . ASP A 1 94 ? -14.702 -10.055 -1.660 1.00 96.56 94 ASP A N 1
ATOM 702 C CA . ASP A 1 94 ? -15.140 -11.404 -2.051 1.00 96.56 94 ASP A CA 1
ATOM 703 C C . ASP A 1 94 ? -13.962 -12.322 -2.408 1.00 96.56 94 ASP A C 1
ATOM 705 O O . ASP A 1 94 ? -14.029 -13.535 -2.239 1.00 96.56 94 ASP A O 1
ATOM 709 N N . ALA A 1 95 ? -12.858 -11.738 -2.883 1.00 95.56 95 ALA A N 1
ATOM 710 C CA . ALA A 1 95 ? -11.644 -12.467 -3.242 1.00 95.56 95 ALA A CA 1
ATOM 711 C C . ALA A 1 95 ? -10.731 -12.797 -2.044 1.00 95.56 95 ALA A C 1
ATOM 713 O O . ALA A 1 95 ? -9.681 -13.407 -2.241 1.00 95.56 95 ALA A O 1
ATOM 714 N N . LEU A 1 96 ? -11.085 -12.370 -0.826 1.00 97.38 96 LEU A N 1
ATOM 715 C CA . LEU A 1 96 ? -10.306 -12.635 0.385 1.00 97.38 96 LEU A CA 1
ATOM 716 C C . LEU A 1 96 ? -10.871 -13.830 1.158 1.00 97.38 96 LEU A C 1
ATOM 718 O O . LEU A 1 96 ? -12.093 -14.008 1.162 1.00 97.38 96 LEU A O 1
ATOM 722 N N . PRO A 1 97 ? -10.014 -14.605 1.854 1.00 96.88 97 PRO A N 1
ATOM 723 C CA . PRO A 1 97 ? -10.460 -15.655 2.759 1.00 96.88 97 PRO A CA 1
ATOM 724 C C . PRO A 1 97 ? -11.499 -15.147 3.756 1.00 96.88 97 PRO A C 1
ATOM 726 O O . PRO A 1 97 ? -11.446 -13.999 4.200 1.00 96.88 97 PRO A O 1
ATOM 729 N N . GLU A 1 98 ? -12.443 -16.012 4.109 1.00 95.81 98 GLU A N 1
ATOM 730 C CA . GLU A 1 98 ? -13.438 -15.682 5.121 1.00 95.81 98 GLU A CA 1
ATOM 731 C C . GLU A 1 98 ? -12.791 -15.502 6.494 1.00 95.81 98 GLU A C 1
ATOM 733 O O . GLU A 1 98 ? -11.856 -16.210 6.874 1.00 95.81 98 GLU A O 1
ATOM 738 N N . VAL A 1 99 ? -13.332 -14.547 7.242 1.00 93.69 99 VAL A N 1
ATOM 739 C CA . VAL A 1 99 ? -12.995 -14.283 8.641 1.00 93.69 99 VAL A CA 1
ATOM 740 C C . VAL A 1 99 ? -14.270 -14.461 9.457 1.00 93.69 99 VAL A C 1
ATOM 742 O O . VAL A 1 99 ? -15.368 -14.236 8.948 1.00 93.69 99 VAL A O 1
ATOM 745 N N . GLY A 1 100 ? -14.141 -14.915 10.702 1.00 92.25 100 GLY A N 1
ATOM 746 C CA . GLY A 1 100 ? -15.297 -15.109 11.575 1.00 92.25 100 GLY A CA 1
ATOM 747 C C . GLY A 1 100 ? -16.048 -13.806 11.875 1.00 92.25 100 GLY A C 1
ATOM 748 O O . GLY A 1 100 ? -15.588 -12.705 11.571 1.00 92.25 100 GLY A O 1
ATOM 749 N N . GLU A 1 101 ? -17.210 -13.939 12.515 1.00 90.94 101 GLU A N 1
ATOM 750 C CA . GLU A 1 101 ? -17.985 -12.786 12.999 1.00 90.94 101 GLU A CA 1
ATOM 751 C C . GLU A 1 101 ? -17.291 -12.079 14.172 1.00 90.94 101 GLU A C 1
ATOM 753 O O . GLU A 1 101 ? -17.413 -10.865 14.340 1.00 90.94 101 GLU A O 1
ATOM 758 N N . GLU A 1 102 ? -16.543 -12.837 14.976 1.00 95.38 102 GLU A N 1
ATOM 759 C CA . GLU A 1 102 ? -15.726 -12.283 16.046 1.00 95.38 102 GLU A CA 1
ATOM 760 C C . GLU A 1 102 ? -14.537 -11.515 15.462 1.00 95.38 102 GLU A C 1
ATOM 762 O O . GLU A 1 102 ? -13.871 -11.959 14.522 1.00 95.38 102 GLU A O 1
ATOM 767 N N . TRP A 1 103 ? -14.285 -10.331 16.017 1.00 96.31 103 TRP A N 1
ATOM 768 C CA . TRP A 1 103 ? -13.160 -9.506 15.603 1.00 96.31 103 TRP A CA 1
ATOM 769 C C . TRP A 1 103 ? -11.856 -10.137 16.070 1.00 96.31 103 TRP A C 1
ATOM 771 O O . TRP A 1 103 ? -11.630 -10.297 17.267 1.00 96.31 103 TRP A O 1
ATOM 781 N N . LEU A 1 104 ? -11.001 -10.454 15.107 1.00 96.62 104 LEU A N 1
ATOM 782 C CA . LEU A 1 104 ? -9.633 -10.881 15.332 1.00 96.62 104 LEU A CA 1
ATOM 783 C C . LEU A 1 104 ? -8.836 -9.747 15.992 1.00 96.62 104 LEU A C 1
ATOM 785 O O . LEU A 1 104 ? -9.185 -8.569 15.877 1.00 96.62 104 LEU A O 1
ATOM 789 N N . THR A 1 105 ? -7.760 -10.114 16.676 1.00 95.25 105 THR A N 1
ATOM 790 C CA . THR A 1 105 ? -6.817 -9.176 17.304 1.00 95.25 105 THR A CA 1
ATOM 791 C C . THR A 1 105 ? -5.563 -8.968 16.462 1.00 95.25 105 THR A C 1
ATOM 793 O O . THR A 1 105 ? -4.938 -7.921 16.555 1.00 95.25 105 THR A O 1
ATOM 796 N N . GLU A 1 106 ? -5.241 -9.918 15.582 1.00 97.06 106 GLU A N 1
ATOM 797 C CA . GLU A 1 106 ? -4.092 -9.863 14.682 1.00 97.06 106 GLU A CA 1
ATOM 798 C C . GLU A 1 106 ? -4.508 -9.877 13.214 1.00 97.06 106 GLU A C 1
ATOM 800 O O . GLU A 1 106 ? -5.502 -10.507 12.838 1.00 97.06 106 GLU A O 1
ATOM 805 N N . ASN A 1 107 ? -3.661 -9.297 12.361 1.00 98.12 107 ASN A N 1
ATOM 806 C CA . ASN A 1 107 ? -3.847 -9.326 10.920 1.00 98.12 107 ASN A CA 1
ATOM 807 C C . ASN A 1 107 ? -3.820 -10.776 10.376 1.00 98.12 107 ASN A C 1
ATOM 809 O O . ASN A 1 107 ? -2.779 -11.448 10.456 1.00 98.12 107 ASN A O 1
ATOM 813 N N . PRO A 1 108 ? -4.933 -11.280 9.797 1.00 97.88 108 PRO A N 1
ATOM 814 C CA . PRO A 1 108 ? -4.999 -12.622 9.231 1.00 97.88 108 PRO A CA 1
ATOM 815 C C . PRO A 1 108 ? -4.357 -12.718 7.847 1.00 97.88 108 PRO A C 1
ATOM 817 O O . PRO A 1 108 ? -4.063 -13.825 7.412 1.00 97.88 108 PRO A O 1
ATOM 820 N N . TYR A 1 109 ? -4.151 -11.601 7.141 1.00 98.25 109 TYR A N 1
ATOM 821 C CA . TYR A 1 109 ? -3.751 -11.599 5.731 1.00 98.25 109 TYR A CA 1
ATOM 822 C C . TYR A 1 109 ? -2.258 -11.377 5.503 1.00 98.25 109 TYR A C 1
ATOM 824 O O . TYR A 1 109 ? -1.860 -11.167 4.359 1.00 98.25 109 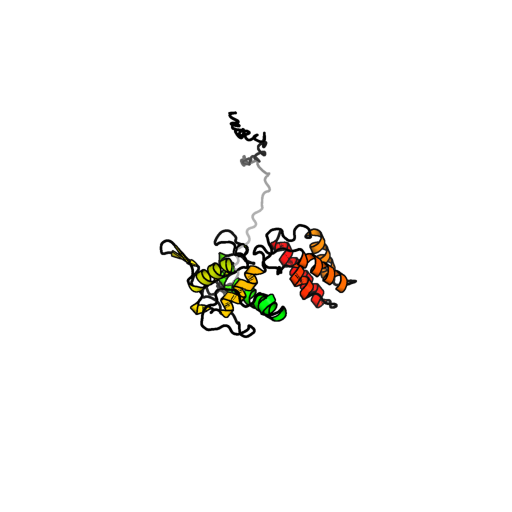TYR A O 1
ATOM 832 N N . ARG A 1 110 ? -1.423 -11.444 6.547 1.00 97.50 110 ARG A N 1
ATOM 833 C CA . ARG A 1 110 ? 0.036 -11.411 6.385 1.00 97.50 110 ARG A CA 1
ATOM 834 C C . ARG A 1 110 ? 0.524 -12.581 5.530 1.00 97.50 110 ARG A C 1
ATOM 836 O O . ARG A 1 110 ? -0.047 -13.674 5.564 1.00 97.50 110 ARG A O 1
ATOM 843 N N . GLU A 1 111 ? 1.576 -12.344 4.753 1.00 96.31 111 GLU A N 1
ATOM 844 C CA . GLU A 1 111 ? 2.050 -13.280 3.731 1.00 96.31 111 GLU A CA 1
ATOM 845 C C . GLU A 1 111 ? 2.326 -14.683 4.288 1.00 96.31 111 GLU A C 1
ATOM 847 O O . GLU A 1 111 ? 1.932 -15.676 3.679 1.00 96.31 111 GLU A O 1
ATOM 852 N N . GLU A 1 112 ? 2.936 -14.781 5.465 1.00 95.62 112 GLU A N 1
ATOM 853 C CA . GLU A 1 112 ? 3.251 -16.047 6.123 1.00 95.62 112 GLU A CA 1
ATOM 854 C C . GLU A 1 112 ? 2.010 -16.860 6.526 1.00 95.62 112 GLU A C 1
ATOM 856 O O . GLU A 1 112 ? 2.101 -18.080 6.660 1.00 95.62 112 GLU A O 1
ATOM 861 N N . LYS A 1 113 ? 0.852 -16.205 6.693 1.00 96.50 113 LYS A N 1
ATOM 862 C CA . LYS A 1 113 ? -0.413 -16.839 7.096 1.00 96.50 113 LYS A CA 1
ATOM 863 C C . LYS A 1 113 ? -1.243 -17.300 5.895 1.00 96.50 113 LYS A C 1
ATOM 865 O O . LYS A 1 113 ? -1.870 -18.356 5.963 1.00 96.50 113 LYS A O 1
ATOM 870 N N . VAL A 1 114 ? -1.259 -16.532 4.800 1.00 97.25 114 VAL A N 1
ATOM 871 C CA . VAL A 1 114 ? -2.174 -16.767 3.655 1.00 97.25 114 VAL A CA 1
ATOM 872 C C . VAL A 1 114 ? -1.486 -17.034 2.317 1.00 97.25 114 VAL A C 1
ATOM 874 O O . VAL A 1 114 ? -2.158 -17.328 1.323 1.00 97.25 114 VAL A O 1
ATOM 877 N N . GLY A 1 115 ? -0.158 -16.951 2.278 1.00 96.94 115 GLY A N 1
ATOM 878 C CA . GLY A 1 115 ? 0.642 -17.071 1.066 1.00 96.94 115 GLY A CA 1
ATOM 879 C C . GLY A 1 115 ? 0.646 -15.802 0.207 1.00 96.94 115 GLY A C 1
ATOM 880 O O . GLY A 1 115 ? -0.211 -14.923 0.322 1.00 96.94 115 GLY A O 1
ATOM 881 N N . ARG A 1 116 ? 1.628 -15.733 -0.699 1.00 95.00 116 ARG A N 1
ATOM 882 C CA . ARG A 1 116 ? 1.923 -14.559 -1.537 1.00 95.00 116 ARG A CA 1
ATOM 883 C C . ARG A 1 116 ? 0.727 -14.058 -2.343 1.00 95.00 116 ARG A C 1
ATOM 885 O O . ARG A 1 116 ? 0.460 -12.861 -2.334 1.00 95.00 116 ARG A O 1
ATOM 892 N N . ASP A 1 117 ? 0.021 -14.945 -3.038 1.00 96.00 117 ASP A N 1
ATOM 893 C CA . ASP A 1 117 ? -1.050 -14.541 -3.959 1.00 96.00 117 ASP A CA 1
ATOM 894 C C . ASP A 1 117 ? -2.235 -13.912 -3.216 1.00 96.00 117 ASP A C 1
ATOM 896 O O . ASP A 1 117 ? -2.768 -12.879 -3.631 1.00 96.00 117 ASP A O 1
ATOM 900 N N . THR A 1 118 ? -2.611 -14.498 -2.078 1.00 97.81 118 THR A N 1
ATOM 901 C CA . THR A 1 118 ? -3.682 -13.980 -1.221 1.00 97.81 118 THR A CA 1
ATOM 902 C C . THR A 1 118 ? -3.274 -12.673 -0.552 1.00 97.81 118 THR A C 1
ATOM 904 O O . THR A 1 118 ? -4.064 -11.731 -0.523 1.00 97.81 118 THR A O 1
ATOM 907 N N . TRP A 1 119 ? -2.036 -12.580 -0.060 1.00 97.88 119 TRP A N 1
ATOM 908 C CA . TRP A 1 119 ? -1.501 -11.348 0.520 1.00 97.88 119 TRP A CA 1
ATOM 909 C C . TRP A 1 119 ? -1.482 -10.208 -0.504 1.00 97.88 119 TRP A C 1
ATOM 911 O O . TRP A 1 119 ? -1.985 -9.126 -0.219 1.00 97.88 119 TRP A O 1
ATOM 921 N N . LEU A 1 120 ? -1.032 -10.461 -1.739 1.00 96.69 120 LEU A N 1
ATOM 922 C CA . LEU A 1 120 ? -1.088 -9.475 -2.825 1.00 96.69 120 LEU A CA 1
ATOM 923 C C . LEU A 1 120 ? -2.521 -9.011 -3.102 1.00 96.69 120 LEU A C 1
ATOM 925 O O . LEU A 1 120 ? -2.759 -7.822 -3.314 1.00 96.69 120 LEU A O 1
ATOM 929 N N . LYS A 1 121 ? -3.491 -9.933 -3.076 1.00 98.06 121 LYS A N 1
ATOM 930 C CA . LYS A 1 121 ? -4.907 -9.585 -3.233 1.00 98.06 121 LYS A CA 1
ATOM 931 C C . LYS A 1 121 ? -5.410 -8.713 -2.078 1.00 98.06 121 LYS A C 1
ATOM 933 O O . LYS A 1 121 ? -6.152 -7.763 -2.323 1.00 98.06 121 LYS A O 1
ATOM 938 N N . ALA A 1 122 ? -4.988 -8.998 -0.846 1.00 98.44 122 ALA A N 1
ATOM 939 C CA . ALA A 1 122 ? -5.301 -8.185 0.327 1.00 98.44 122 ALA A CA 1
ATOM 940 C C . ALA A 1 122 ? -4.687 -6.784 0.236 1.00 98.44 122 ALA A C 1
ATOM 942 O O . ALA A 1 122 ? -5.390 -5.812 0.501 1.00 98.44 122 ALA A O 1
ATOM 943 N N . VAL A 1 123 ? -3.434 -6.663 -0.215 1.00 98.12 123 VAL A N 1
ATOM 944 C CA . VAL A 1 123 ? -2.776 -5.371 -0.471 1.00 98.12 123 VAL A CA 1
ATOM 945 C C . VAL A 1 123 ? -3.525 -4.581 -1.550 1.00 98.12 123 VAL A C 1
ATOM 947 O O . VAL A 1 123 ? -3.807 -3.405 -1.348 1.00 98.12 123 VAL A O 1
ATOM 950 N N . GLU A 1 124 ? -3.920 -5.211 -2.662 1.00 97.12 124 GLU A N 1
ATOM 951 C CA . GLU A 1 124 ? -4.666 -4.560 -3.754 1.00 97.12 124 GLU A CA 1
ATOM 952 C C . GLU A 1 124 ? -6.037 -4.032 -3.292 1.00 97.12 124 GLU A C 1
ATOM 954 O O . GLU A 1 124 ? -6.384 -2.869 -3.522 1.00 97.12 124 GLU A O 1
ATOM 959 N N . ILE A 1 125 ? -6.813 -4.874 -2.602 1.00 98.38 125 ILE A N 1
ATOM 960 C CA . ILE A 1 125 ? -8.123 -4.498 -2.051 1.00 98.38 125 ILE A CA 1
ATOM 961 C C . ILE A 1 125 ? -7.957 -3.423 -0.971 1.00 98.38 125 ILE A C 1
ATOM 963 O O . ILE A 1 125 ? -8.707 -2.443 -0.943 1.00 98.38 125 ILE A O 1
ATOM 967 N N . GLY A 1 126 ? -6.942 -3.570 -0.120 1.00 98.44 126 GLY A N 1
ATOM 968 C CA . GLY A 1 126 ? -6.584 -2.621 0.924 1.00 98.44 126 GLY A CA 1
ATOM 969 C C . GLY A 1 126 ? -6.202 -1.252 0.379 1.00 98.44 126 GLY A C 1
ATOM 970 O O . GLY A 1 126 ? -6.696 -0.249 0.885 1.00 98.44 126 GLY A O 1
ATOM 971 N N . ALA A 1 127 ? -5.409 -1.197 -0.693 1.00 97.62 127 ALA A N 1
ATOM 972 C CA . ALA A 1 127 ? -5.028 0.043 -1.362 1.00 97.62 127 ALA A CA 1
ATOM 973 C C . ALA A 1 127 ? -6.262 0.798 -1.871 1.00 97.62 127 ALA A C 1
ATOM 975 O O . ALA A 1 127 ? -6.404 2.003 -1.646 1.00 97.62 127 ALA A O 1
ATOM 976 N N . SER A 1 128 ? -7.193 0.087 -2.515 1.00 96.56 128 SER A N 1
ATOM 977 C CA . SER A 1 128 ? -8.457 0.673 -2.966 1.00 96.56 128 SER A CA 1
ATOM 978 C C . SER A 1 128 ? -9.300 1.172 -1.789 1.00 96.56 128 SER A C 1
ATOM 980 O O . SER A 1 128 ? -9.760 2.315 -1.804 1.00 96.56 128 SER A O 1
ATOM 982 N N . GLY A 1 129 ? -9.478 0.348 -0.752 1.00 97.44 129 GLY A N 1
ATOM 983 C CA . GLY A 1 129 ? -10.258 0.709 0.432 1.00 97.44 129 GLY A CA 1
ATOM 984 C C . GLY A 1 129 ? -9.678 1.911 1.180 1.00 97.44 129 GLY A C 1
ATOM 985 O O . GLY A 1 129 ? -10.418 2.829 1.539 1.00 97.44 129 GLY A O 1
ATOM 986 N N . PHE A 1 130 ? -8.355 1.951 1.340 1.00 98.00 130 PHE A N 1
ATOM 987 C CA . PHE A 1 130 ? -7.633 3.040 1.987 1.00 98.00 130 PHE A CA 1
ATOM 988 C C . PHE A 1 130 ? -7.747 4.347 1.197 1.00 98.00 130 PHE A C 1
ATO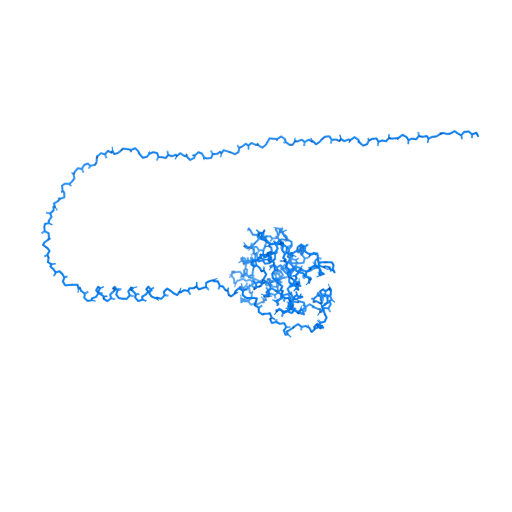M 990 O O . PHE A 1 130 ? -8.059 5.394 1.769 1.00 98.00 130 PHE A O 1
ATOM 997 N N . ASN A 1 131 ? -7.539 4.304 -0.122 1.00 95.44 131 ASN A N 1
ATOM 998 C CA . ASN A 1 131 ? -7.601 5.500 -0.965 1.00 95.44 131 ASN A CA 1
ATOM 999 C C . ASN A 1 131 ? -8.996 6.133 -0.983 1.00 95.44 131 ASN A C 1
ATOM 1001 O O . ASN A 1 131 ? -9.112 7.357 -1.031 1.00 95.44 131 ASN A O 1
ATOM 1005 N N . GLN A 1 132 ? -10.048 5.318 -0.904 1.00 94.25 132 GLN A N 1
ATOM 1006 C CA . GLN A 1 132 ? -11.427 5.804 -0.895 1.00 94.25 132 GLN A CA 1
ATOM 1007 C C . GLN A 1 132 ? -11.862 6.339 0.476 1.00 94.25 132 GLN A C 1
ATOM 1009 O O . GLN A 1 132 ? -12.586 7.329 0.538 1.00 94.25 132 GLN A O 1
ATOM 1014 N N . ASN A 1 133 ? -11.421 5.711 1.572 1.00 95.88 133 ASN A N 1
ATOM 1015 C CA . ASN A 1 133 ? -11.988 5.964 2.903 1.00 95.88 133 ASN A CA 1
ATOM 1016 C C . ASN A 1 133 ? -11.042 6.684 3.881 1.00 95.88 133 ASN A C 1
ATOM 1018 O O . ASN A 1 133 ? -11.507 7.339 4.812 1.00 95.88 133 ASN A O 1
ATOM 1022 N N . CYS A 1 134 ? -9.723 6.584 3.696 1.00 96.56 134 CYS A N 1
ATOM 1023 C CA . CYS A 1 134 ? -8.731 6.947 4.717 1.00 96.56 134 CYS A CA 1
ATOM 1024 C C . CYS A 1 134 ? -7.764 8.048 4.255 1.00 96.56 134 CYS A C 1
ATOM 1026 O O . CYS A 1 134 ? -7.395 8.928 5.043 1.00 96.56 134 CYS A O 1
ATOM 1028 N N . ALA A 1 135 ? -7.378 8.031 2.975 1.00 95.88 135 ALA A N 1
ATOM 1029 C CA . ALA A 1 135 ? -6.313 8.878 2.432 1.00 95.88 135 ALA A CA 1
ATOM 1030 C C . ALA A 1 135 ? -6.577 10.387 2.558 1.00 95.88 135 ALA A C 1
ATOM 1032 O O . ALA A 1 135 ? -5.642 11.179 2.630 1.00 95.88 135 ALA A O 1
ATOM 1033 N N . ARG A 1 136 ? -7.843 10.813 2.651 1.00 93.00 136 ARG A N 1
ATOM 1034 C CA . ARG A 1 136 ? -8.191 12.229 2.858 1.00 93.00 136 ARG A CA 1
ATOM 1035 C C . ARG A 1 136 ? -7.638 12.794 4.173 1.00 93.00 136 ARG A C 1
ATOM 1037 O O . ARG A 1 136 ? -7.356 13.986 4.242 1.00 93.00 136 ARG A O 1
ATOM 1044 N N . CYS A 1 137 ? -7.512 11.957 5.204 1.00 95.25 137 CYS A N 1
ATOM 1045 C CA . CYS A 1 137 ? -7.043 12.368 6.530 1.00 95.25 137 CYS A CA 1
ATOM 1046 C C . CYS A 1 137 ? -5.621 11.882 6.818 1.00 95.25 137 CYS A C 1
ATOM 1048 O O . CYS A 1 137 ? -4.814 12.641 7.350 1.00 95.25 137 CYS A O 1
ATOM 1050 N N . HIS A 1 138 ? -5.317 10.638 6.445 1.00 97.12 138 HIS A N 1
ATOM 1051 C CA . HIS A 1 138 ? -4.023 9.997 6.701 1.00 97.12 138 HIS A CA 1
ATOM 1052 C C . HIS A 1 138 ? -3.020 10.157 5.550 1.00 97.12 138 HIS A C 1
ATOM 1054 O O . HIS A 1 138 ? -1.905 9.658 5.641 1.00 97.12 138 HIS A O 1
ATOM 1060 N N . GLY A 1 139 ? -3.417 10.865 4.488 1.00 95.19 139 GLY A N 1
ATOM 1061 C CA . GLY A 1 139 ? -2.629 11.096 3.282 1.00 95.19 139 GLY A CA 1
ATOM 1062 C C . GLY A 1 139 ? -2.561 9.889 2.347 1.00 95.19 139 GLY A C 1
ATOM 1063 O O . GLY A 1 139 ? -2.919 8.767 2.707 1.00 95.19 139 GLY A O 1
ATOM 1064 N N . LEU A 1 140 ? -2.146 10.132 1.102 1.00 93.19 140 LEU A N 1
ATOM 1065 C CA . LEU A 1 140 ? -1.971 9.078 0.100 1.00 93.19 140 LEU A CA 1
ATOM 1066 C C . LEU A 1 140 ? -0.817 8.160 0.510 1.00 93.19 140 LEU A C 1
ATOM 1068 O O . LEU A 1 140 ? 0.188 8.616 1.049 1.00 93.19 140 LEU A O 1
ATOM 1072 N N . GLY A 1 141 ? -0.967 6.853 0.288 1.00 92.94 141 GLY A N 1
ATOM 1073 C CA . GLY A 1 141 ? 0.058 5.893 0.707 1.00 92.94 141 GLY A CA 1
ATOM 1074 C C . GLY A 1 141 ? 0.274 5.822 2.221 1.00 92.94 141 GLY A C 1
ATOM 1075 O O . GLY A 1 141 ? 1.342 5.383 2.639 1.00 92.94 141 GLY A O 1
ATOM 1076 N N . ALA A 1 142 ? -0.703 6.284 3.015 1.00 96.06 142 ALA A N 1
ATOM 1077 C CA . ALA A 1 142 ? -0.627 6.458 4.468 1.00 96.06 142 ALA A CA 1
ATOM 1078 C C . ALA A 1 142 ? 0.439 7.450 4.969 1.00 96.06 142 ALA A C 1
ATOM 1080 O O . ALA A 1 142 ? 0.691 7.509 6.172 1.00 96.06 142 ALA A O 1
ATOM 1081 N N . VAL A 1 143 ? 1.008 8.261 4.073 1.00 94.88 143 VAL A N 1
ATOM 1082 C CA . VAL A 1 143 ? 1.953 9.329 4.414 1.00 94.88 143 VAL A CA 1
ATOM 1083 C C . VAL A 1 143 ? 1.176 10.570 4.838 1.00 94.88 143 VAL A C 1
ATOM 1085 O O . VAL A 1 143 ? 0.590 11.263 4.004 1.00 94.88 143 VAL A O 1
ATOM 1088 N N . SER A 1 144 ? 1.163 10.876 6.133 1.00 94.06 144 SER A N 1
ATOM 1089 C CA . SER A 1 144 ? 0.335 11.974 6.632 1.00 94.06 144 SER A CA 1
ATOM 1090 C C . SER A 1 144 ? 0.912 13.360 6.331 1.00 94.06 144 SER A C 1
ATOM 1092 O O . SER A 1 144 ? 2.078 13.642 6.589 1.00 94.06 144 SER A O 1
ATOM 1094 N N . GLY A 1 145 ? 0.040 14.278 5.901 1.00 91.12 145 GLY A N 1
ATOM 1095 C CA . GLY A 1 145 ? 0.324 15.716 5.805 1.00 91.12 145 GLY A CA 1
ATOM 1096 C C . GLY A 1 145 ? 0.097 16.505 7.105 1.00 91.12 145 GLY A C 1
ATOM 1097 O O . GLY A 1 145 ? 0.059 17.733 7.070 1.00 91.12 145 GLY A O 1
ATOM 1098 N N . GLY A 1 146 ? -0.119 15.827 8.240 1.00 91.81 146 GLY A N 1
ATOM 1099 C CA . GLY A 1 146 ? -0.287 16.442 9.565 1.00 91.81 146 GLY A CA 1
ATOM 1100 C C . GLY A 1 146 ? -1.733 16.635 10.041 1.00 91.81 146 GLY A C 1
ATOM 1101 O O . GLY A 1 146 ? -1.940 17.168 11.130 1.00 91.81 146 GLY A O 1
ATOM 1102 N N . LEU A 1 147 ? -2.740 16.203 9.269 1.00 93.00 147 LEU A N 1
ATOM 1103 C CA . LEU A 1 147 ? -4.151 16.259 9.689 1.00 93.00 147 LEU A CA 1
ATOM 1104 C C . LEU A 1 147 ? -4.519 15.122 10.658 1.00 93.00 147 LEU A C 1
ATOM 1106 O O . LEU A 1 147 ? -5.225 15.346 11.639 1.00 93.00 147 LEU A O 1
ATOM 1110 N N . ALA A 1 148 ? -4.040 13.912 10.377 1.00 95.50 148 ALA A N 1
ATOM 1111 C CA . ALA A 1 148 ? -4.167 12.730 11.226 1.00 95.50 148 ALA A CA 1
ATOM 1112 C C . ALA A 1 148 ? -2.794 12.040 11.372 1.00 95.50 148 ALA A C 1
ATOM 1114 O O . ALA A 1 148 ? -1.852 12.442 10.695 1.00 95.50 148 ALA A O 1
ATOM 1115 N N . PRO A 1 149 ? -2.614 11.034 12.241 1.00 95.44 149 PRO A N 1
ATOM 1116 C CA . PRO A 1 149 ? -1.332 10.331 12.355 1.00 95.44 149 PRO A CA 1
ATOM 1117 C C . PRO A 1 149 ? -0.912 9.622 11.054 1.00 95.44 149 PRO A C 1
ATOM 1119 O O . PRO A 1 149 ? -1.773 9.144 10.310 1.00 95.44 149 PRO A O 1
ATOM 1122 N N . ASP A 1 150 ? 0.399 9.542 10.800 1.00 96.50 150 ASP A N 1
ATOM 1123 C CA . ASP A 1 150 ? 0.982 8.687 9.753 1.00 96.50 150 ASP A CA 1
ATOM 1124 C C . ASP A 1 150 ? 0.833 7.223 10.187 1.00 96.50 150 ASP A C 1
ATOM 1126 O O . ASP A 1 150 ? 1.335 6.827 11.240 1.00 96.50 150 ASP A O 1
ATOM 1130 N N . LEU A 1 151 ? 0.083 6.437 9.411 1.00 97.25 151 LEU A N 1
ATOM 1131 C CA . LEU A 1 151 ? -0.265 5.070 9.807 1.00 97.25 151 LEU A CA 1
ATOM 1132 C C . LEU A 1 151 ? 0.846 4.065 9.514 1.00 97.25 151 LEU A C 1
ATOM 1134 O O . LEU A 1 151 ? 0.794 2.960 10.046 1.00 97.25 151 LEU A O 1
ATOM 1138 N N . ARG A 1 152 ? 1.853 4.434 8.715 1.00 96.44 152 ARG A N 1
ATOM 1139 C CA . ARG A 1 152 ? 2.984 3.547 8.411 1.00 96.44 152 ARG A CA 1
ATOM 1140 C C . ARG A 1 152 ? 3.829 3.267 9.650 1.00 96.44 152 ARG A C 1
ATOM 1142 O O . ARG A 1 152 ? 4.522 2.265 9.692 1.00 96.44 152 ARG A O 1
ATOM 1149 N N . LEU A 1 153 ? 3.759 4.157 10.641 1.00 95.44 153 LEU A N 1
ATOM 1150 C CA . LEU A 1 153 ? 4.479 4.054 11.911 1.00 95.44 153 LEU A CA 1
ATOM 1151 C C . LEU A 1 153 ? 3.803 3.111 12.916 1.00 95.44 153 LEU A C 1
ATOM 1153 O O . LEU A 1 153 ? 4.330 2.915 14.007 1.00 95.44 153 LEU A O 1
ATOM 1157 N N . LEU A 1 154 ? 2.629 2.563 12.588 1.00 96.50 154 LEU A N 1
ATOM 1158 C CA . LEU A 1 154 ? 2.047 1.487 13.379 1.00 96.50 154 LEU A CA 1
ATOM 1159 C C . LEU A 1 154 ? 2.783 0.192 13.049 1.00 96.50 154 LEU A C 1
ATOM 1161 O O . LEU A 1 154 ? 2.752 -0.263 11.906 1.00 96.50 154 LEU A O 1
ATOM 1165 N N . GLU A 1 155 ? 3.404 -0.399 14.063 1.00 96.62 155 GLU A N 1
ATOM 1166 C CA . GLU A 1 155 ? 4.207 -1.611 13.925 1.00 96.62 155 GLU A CA 1
ATOM 1167 C C . GLU A 1 155 ? 3.360 -2.769 13.384 1.00 96.62 155 GLU A C 1
ATOM 1169 O O . GLU A 1 155 ? 2.191 -2.922 13.751 1.00 96.62 155 GLU A O 1
ATOM 1174 N N . ALA A 1 156 ? 3.930 -3.571 12.484 1.00 97.19 156 ALA A N 1
ATOM 1175 C CA . ALA A 1 156 ? 3.290 -4.739 11.880 1.00 97.19 156 ALA A CA 1
ATOM 1176 C C . ALA A 1 156 ? 3.324 -5.952 12.830 1.00 97.19 156 ALA A C 1
ATOM 1178 O O . ALA A 1 156 ? 3.840 -7.020 12.499 1.00 97.19 156 ALA A O 1
ATOM 1179 N N . GLU A 1 157 ? 2.784 -5.762 14.030 1.00 96.44 157 GLU A N 1
ATOM 1180 C CA . GLU A 1 157 ? 2.697 -6.754 15.098 1.00 96.44 157 GLU A CA 1
ATOM 1181 C C . GLU A 1 157 ? 1.353 -6.658 15.834 1.00 96.44 157 GLU A C 1
ATOM 1183 O O . GLU A 1 157 ? 0.545 -5.768 15.563 1.00 96.44 157 GLU A O 1
ATOM 1188 N N . GLU A 1 158 ? 1.116 -7.575 16.774 1.00 94.94 158 GLU A N 1
ATOM 1189 C CA . GLU A 1 158 ? -0.135 -7.679 17.538 1.00 94.94 158 GLU A CA 1
ATOM 1190 C C . GLU A 1 158 ? -0.530 -6.351 18.204 1.00 94.94 158 GLU A C 1
ATOM 1192 O O . GLU A 1 158 ? -1.664 -5.904 18.056 1.00 94.94 158 GLU A O 1
ATOM 1197 N N . TYR A 1 159 ? 0.414 -5.652 18.843 1.00 94.38 159 TYR A N 1
ATOM 1198 C CA . TYR A 1 159 ? 0.122 -4.375 19.500 1.00 94.38 159 TYR A CA 1
ATOM 1199 C C . TYR A 1 159 ? -0.356 -3.295 18.512 1.00 94.38 159 TYR A C 1
ATOM 1201 O O . TYR A 1 159 ? -1.305 -2.550 18.782 1.00 94.38 159 TYR A O 1
ATOM 1209 N N . GLY A 1 160 ? 0.271 -3.220 17.335 1.00 97.06 160 GLY A N 1
ATOM 1210 C CA . GLY A 1 160 ? -0.157 -2.309 16.277 1.00 97.06 160 GLY A CA 1
ATOM 1211 C C . GLY A 1 160 ? -1.508 -2.699 15.669 1.00 97.06 160 GLY A C 1
ATOM 1212 O O . GLY A 1 160 ? -2.285 -1.819 15.283 1.00 97.06 160 GLY A O 1
ATOM 1213 N N . ASP A 1 161 ? -1.804 -3.997 15.604 1.00 97.94 161 ASP A N 1
ATOM 1214 C CA . ASP A 1 161 ? -3.065 -4.529 15.088 1.00 97.94 161 ASP A CA 1
ATOM 1215 C C . ASP A 1 161 ? -4.237 -4.230 16.020 1.00 97.94 161 ASP A C 1
ATOM 1217 O O . ASP A 1 161 ? -5.269 -3.742 15.555 1.00 97.94 161 ASP A O 1
ATOM 1221 N N . GLU A 1 162 ? -4.063 -4.435 17.327 1.00 95.88 162 GLU A N 1
ATOM 1222 C CA . GLU A 1 162 ? -5.057 -4.082 18.342 1.00 95.88 162 GLU A CA 1
ATOM 1223 C C . GLU A 1 162 ? -5.398 -2.591 18.280 1.00 95.88 162 GLU A C 1
ATOM 1225 O O . GLU A 1 162 ? -6.573 -2.204 18.243 1.00 95.88 162 GLU A O 1
ATOM 1230 N N . TRP A 1 163 ? -4.370 -1.741 18.187 1.00 95.94 163 TRP A N 1
ATOM 1231 C CA . TRP A 1 163 ? -4.567 -0.302 18.067 1.00 95.94 163 TRP A CA 1
ATOM 1232 C C . TRP A 1 163 ? -5.322 0.055 16.784 1.00 95.94 163 TRP A C 1
ATOM 1234 O O . TRP A 1 163 ? -6.275 0.838 16.810 1.00 95.94 163 TRP A O 1
ATOM 1244 N N . PHE A 1 164 ? -4.932 -0.528 15.648 1.00 98.00 164 PHE A N 1
ATOM 1245 C CA . PHE A 1 164 ? -5.600 -0.280 14.375 1.00 98.00 164 PHE A CA 1
ATOM 1246 C C . PHE A 1 164 ? -7.065 -0.726 14.406 1.00 98.00 164 PHE A C 1
ATOM 1248 O O . PHE A 1 164 ? -7.948 0.046 14.019 1.00 98.00 164 PHE A O 1
ATOM 1255 N N . ILE A 1 165 ? -7.339 -1.951 14.861 1.00 97.56 165 ILE A N 1
ATOM 1256 C CA . ILE A 1 165 ? -8.672 -2.545 14.778 1.00 97.56 165 ILE A CA 1
ATOM 1257 C C . ILE A 1 165 ? -9.650 -1.844 15.720 1.00 97.56 165 ILE A C 1
ATOM 1259 O O . ILE A 1 165 ? -10.796 -1.608 15.338 1.00 97.56 165 ILE A O 1
ATOM 1263 N N . GLU A 1 166 ? -9.206 -1.418 16.905 1.00 96.44 166 GLU A N 1
ATOM 1264 C CA . GLU A 1 166 ? -10.031 -0.629 17.821 1.00 96.44 166 GLU A CA 1
ATOM 1265 C C . GLU A 1 166 ? -10.434 0.708 17.182 1.00 96.44 166 GLU A C 1
ATOM 1267 O O . GLU A 1 166 ? -11.621 1.049 17.138 1.00 96.44 166 GLU A O 1
ATOM 1272 N N . ARG A 1 167 ? -9.467 1.442 16.611 1.00 97.06 167 ARG A N 1
ATOM 1273 C CA . ARG A 1 167 ? -9.728 2.736 15.958 1.00 97.06 167 ARG A CA 1
ATOM 1274 C C . ARG A 1 167 ? -10.552 2.601 14.692 1.00 97.06 167 ARG A C 1
ATOM 1276 O O . ARG A 1 167 ? -11.413 3.440 14.448 1.00 97.06 167 ARG A O 1
ATOM 1283 N N . PHE A 1 168 ? -10.344 1.548 13.912 1.00 97.75 168 PHE A N 1
ATOM 1284 C CA . PHE A 1 168 ? -11.167 1.264 12.743 1.00 97.75 168 PHE A CA 1
ATOM 1285 C C . PHE A 1 168 ? -12.624 1.007 13.146 1.00 97.75 168 PHE A C 1
ATOM 1287 O O . PHE A 1 168 ? -13.549 1.581 12.568 1.00 97.75 168 PHE A O 1
ATOM 1294 N N . ARG A 1 169 ? -12.839 0.165 14.163 1.00 96.81 169 ARG A N 1
ATOM 1295 C CA . ARG A 1 169 ? -14.175 -0.243 14.608 1.00 96.81 169 ARG A CA 1
ATOM 1296 C C . ARG A 1 169 ? -14.943 0.900 15.246 1.00 96.81 169 ARG A C 1
ATOM 1298 O O . ARG A 1 169 ? -16.092 1.121 14.882 1.00 96.81 169 ARG A O 1
ATOM 1305 N N . LEU A 1 170 ? -14.314 1.600 16.185 1.00 96.00 170 LEU A N 1
ATOM 1306 C CA . LEU A 1 170 ? -14.981 2.548 17.080 1.00 96.00 170 LEU A CA 1
ATOM 1307 C C . LEU A 1 170 ? -14.759 4.014 16.685 1.00 96.00 170 LEU A C 1
ATOM 1309 O O . LEU A 1 170 ? -15.431 4.906 17.204 1.00 96.00 170 LEU A O 1
ATOM 1313 N N . GLY A 1 171 ? -13.837 4.278 15.759 1.00 95.38 171 GLY A N 1
ATOM 1314 C CA . GLY A 1 171 ? -13.426 5.627 15.401 1.00 95.38 171 GLY A CA 1
ATOM 1315 C C . GLY A 1 171 ? -12.627 6.309 16.513 1.00 95.38 171 GLY A C 1
ATOM 1316 O O . GLY A 1 171 ? -12.027 5.683 17.388 1.00 95.38 171 GLY A O 1
ATOM 1317 N N . TYR A 1 172 ? -12.607 7.639 16.479 1.00 94.81 172 TYR A N 1
ATOM 1318 C CA . TYR A 1 172 ? -11.990 8.467 17.507 1.00 94.81 172 TYR A CA 1
ATOM 1319 C C . TYR A 1 172 ? -12.773 9.763 17.692 1.00 94.81 172 TYR A C 1
ATOM 1321 O O . TYR A 1 172 ? -12.977 10.524 16.744 1.00 94.81 172 TYR A O 1
ATOM 1329 N N . THR A 1 173 ? -13.177 10.034 18.932 1.00 94.50 173 THR A N 1
ATOM 1330 C CA . THR A 1 173 ? -13.856 11.268 19.335 1.00 94.50 173 THR A CA 1
ATOM 1331 C C . THR A 1 173 ? -13.071 11.922 20.462 1.00 94.50 173 THR A C 1
ATOM 1333 O O . THR A 1 173 ? -12.690 11.264 21.425 1.00 94.50 173 THR A O 1
ATOM 1336 N N . GLN A 1 174 ? -12.842 13.226 20.337 1.00 92.50 174 GLN A N 1
ATOM 1337 C CA . GLN A 1 174 ? -12.147 14.039 21.330 1.00 92.50 174 GLN A CA 1
ATOM 1338 C C . GLN A 1 174 ? -12.952 15.315 21.562 1.00 92.50 174 GLN A C 1
ATOM 1340 O O . GLN A 1 174 ? -13.380 15.954 20.599 1.00 92.50 174 GLN A O 1
ATOM 1345 N N . ASP A 1 175 ? -13.188 15.664 22.828 1.00 94.12 175 ASP A N 1
ATOM 1346 C CA . ASP A 1 175 ? -13.953 16.853 23.234 1.00 94.12 175 ASP A CA 1
ATOM 1347 C C . ASP A 1 175 ? -15.339 16.935 22.564 1.00 94.12 175 ASP A C 1
ATOM 1349 O O . ASP A 1 175 ? -15.774 17.981 22.086 1.00 94.12 175 ASP A O 1
ATOM 1353 N N . GLY A 1 176 ? -16.017 15.787 22.449 1.00 92.06 176 GLY A N 1
ATOM 1354 C CA . GLY A 1 176 ? -17.325 15.672 21.792 1.00 92.06 176 GLY A CA 1
ATOM 1355 C C . GLY A 1 176 ? -17.299 15.820 20.265 1.00 92.06 176 GLY A C 1
ATOM 1356 O O . GLY A 1 176 ? -18.348 15.751 19.633 1.00 92.06 176 GLY A O 1
ATOM 1357 N N . THR A 1 177 ? -16.123 15.996 19.655 1.00 92.62 177 THR A N 1
ATOM 1358 C CA . THR A 1 177 ? -15.952 16.096 18.201 1.00 92.62 177 THR A CA 1
ATOM 1359 C C . THR A 1 177 ? -15.369 14.806 17.639 1.00 92.62 177 THR A C 1
ATOM 1361 O O . THR A 1 177 ? -14.252 14.416 17.989 1.00 92.62 177 THR A O 1
ATOM 1364 N N . THR A 1 178 ? -16.090 14.160 16.724 1.00 92.75 178 THR A N 1
ATOM 1365 C CA . THR A 1 178 ? -15.580 12.997 15.989 1.00 92.75 178 THR A CA 1
ATOM 1366 C C . THR A 1 178 ? -14.442 13.425 15.064 1.00 92.75 178 THR A C 1
ATOM 1368 O O . THR A 1 178 ? -14.625 14.239 14.161 1.00 92.75 178 THR A O 1
ATOM 1371 N N . LYS A 1 179 ? -13.247 12.890 15.316 1.00 93.19 179 LYS A N 1
ATOM 1372 C CA . LYS A 1 179 ? -12.028 13.116 14.526 1.00 93.19 179 LYS A CA 1
ATOM 1373 C C . LYS A 1 179 ? -11.820 12.020 13.485 1.00 93.19 179 LYS A C 1
ATOM 1375 O O . LYS A 1 179 ? -11.347 12.304 12.391 1.00 93.19 179 LYS A O 1
ATOM 1380 N N . MET A 1 180 ? -12.207 10.792 13.821 1.00 95.25 180 MET A N 1
ATOM 1381 C CA . MET A 1 180 ? -12.210 9.638 12.927 1.00 95.25 180 MET A CA 1
ATOM 1382 C C . MET A 1 180 ? -13.563 8.930 13.068 1.00 95.25 180 MET A C 1
ATOM 1384 O O . MET A 1 180 ? -13.948 8.619 14.197 1.00 95.25 180 MET A O 1
ATOM 1388 N N . PRO A 1 181 ? -14.315 8.712 11.979 1.00 93.38 181 PRO A N 1
ATOM 1389 C CA . PRO A 1 181 ? -15.578 7.988 12.048 1.00 93.38 181 PRO A CA 1
ATOM 1390 C C . PRO A 1 181 ? -15.342 6.500 12.344 1.00 93.38 181 PRO A C 1
ATOM 1392 O O . PRO A 1 181 ? -14.271 5.962 12.070 1.00 93.38 181 PRO A O 1
ATOM 1395 N N . ALA A 1 182 ? -16.354 5.849 12.911 1.00 95.25 182 ALA A N 1
ATOM 1396 C CA . ALA A 1 182 ? -16.380 4.405 13.102 1.00 95.25 182 ALA A CA 1
ATOM 1397 C C . ALA A 1 182 ? -16.700 3.709 11.771 1.00 95.25 182 ALA A C 1
ATOM 1399 O O . ALA A 1 182 ? -17.678 4.067 11.113 1.00 95.25 182 ALA A O 1
ATOM 1400 N N . PHE A 1 183 ? -15.900 2.717 11.382 1.00 96.62 183 PHE A N 1
ATOM 1401 C CA . PHE A 1 183 ? -16.071 1.974 10.129 1.00 96.62 183 PHE A CA 1
ATOM 1402 C C . PHE A 1 183 ? -16.488 0.514 10.333 1.00 96.62 183 PHE A C 1
ATOM 1404 O O . PHE A 1 183 ? -16.813 -0.148 9.349 1.00 96.62 183 PHE A O 1
ATOM 1411 N N . GLY A 1 184 ? -16.498 0.015 11.576 1.00 95.00 184 GLY A N 1
ATOM 1412 C CA . GLY A 1 184 ? -16.716 -1.403 11.894 1.00 95.00 184 GLY A CA 1
ATOM 1413 C C . GLY A 1 184 ? -17.955 -1.994 11.222 1.00 95.00 184 GLY A C 1
ATOM 1414 O O . GLY A 1 184 ? -17.829 -2.911 10.415 1.00 95.00 184 GLY A O 1
ATOM 1415 N N . ASP A 1 185 ? -19.123 -1.410 11.484 1.00 92.88 185 ASP A N 1
ATOM 1416 C CA . ASP A 1 185 ? -20.404 -1.889 10.941 1.00 92.88 185 ASP A CA 1
ATOM 1417 C C . ASP A 1 185 ? -20.629 -1.493 9.472 1.00 92.88 185 ASP A C 1
ATOM 1419 O O . ASP A 1 185 ? -21.545 -1.993 8.824 1.00 92.88 185 ASP A O 1
ATOM 1423 N N . ILE A 1 186 ? -19.814 -0.574 8.944 1.00 93.81 186 ILE A N 1
ATOM 1424 C CA . ILE A 1 186 ? -19.995 -0.004 7.603 1.00 93.81 186 ILE A CA 1
ATOM 1425 C C . ILE A 1 186 ? -19.205 -0.797 6.562 1.00 93.81 186 ILE A C 1
ATOM 1427 O O . ILE A 1 186 ? -19.732 -1.143 5.509 1.00 93.81 186 ILE A O 1
ATOM 1431 N N . LEU A 1 187 ? -17.929 -1.060 6.846 1.00 96.06 187 LEU A N 1
ATOM 1432 C CA . LEU A 1 187 ? -17.013 -1.730 5.921 1.00 96.06 187 LEU A CA 1
ATOM 1433 C C . LEU A 1 187 ? -16.765 -3.194 6.301 1.00 96.06 187 LEU A C 1
ATOM 1435 O O . LEU A 1 187 ? -16.430 -4.003 5.438 1.00 96.06 187 LEU A O 1
ATOM 1439 N N . GLY A 1 188 ? -16.929 -3.540 7.579 1.00 96.38 188 GLY A N 1
ATOM 1440 C CA . GLY A 1 188 ? -16.709 -4.889 8.079 1.00 96.38 188 GLY A CA 1
ATOM 1441 C C . GLY A 1 188 ? -15.236 -5.270 8.250 1.00 96.38 188 GLY A C 1
ATOM 1442 O O . GLY A 1 188 ? -14.300 -4.565 7.858 1.00 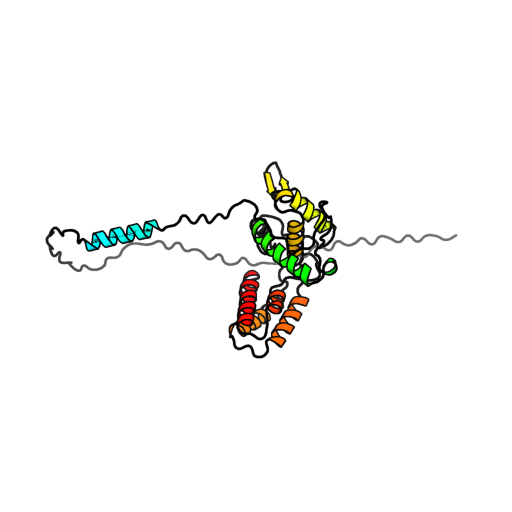96.38 188 GLY A O 1
ATOM 1443 N N . GLN A 1 189 ? -15.032 -6.436 8.861 1.00 97.50 189 GLN A N 1
ATOM 1444 C CA . GLN A 1 189 ? -13.719 -6.912 9.287 1.00 97.50 189 GLN A CA 1
ATOM 1445 C C . GLN A 1 189 ? -12.779 -7.263 8.124 1.00 97.50 189 GLN A C 1
ATOM 1447 O O . GLN A 1 189 ? -11.594 -6.932 8.176 1.00 97.50 189 GLN A O 1
ATOM 1452 N N . LYS A 1 190 ? -13.285 -7.884 7.047 1.00 97.94 190 LYS A N 1
ATOM 1453 C CA . LYS A 1 190 ? -12.450 -8.228 5.880 1.00 97.94 190 LYS A CA 1
ATOM 1454 C C . LYS A 1 190 ? -11.810 -6.977 5.268 1.00 97.94 190 LYS A C 1
ATOM 1456 O O . LYS A 1 190 ? -10.633 -7.003 4.918 1.00 97.94 190 LYS A O 1
ATOM 1461 N N . ALA A 1 191 ? -12.566 -5.881 5.183 1.00 98.25 191 ALA A N 1
ATOM 1462 C CA . ALA A 1 191 ? -12.071 -4.614 4.658 1.00 98.25 191 ALA A CA 1
ATOM 1463 C C . ALA A 1 191 ? -11.042 -3.979 5.601 1.00 98.25 191 ALA A C 1
ATOM 1465 O O . ALA A 1 191 ? -10.008 -3.504 5.134 1.00 98.25 191 ALA A O 1
ATOM 1466 N N . ALA A 1 192 ? -11.293 -4.026 6.915 1.00 98.31 192 ALA A N 1
ATOM 1467 C CA . ALA A 1 192 ? -10.360 -3.538 7.929 1.00 98.31 192 ALA A CA 1
ATOM 1468 C C . ALA A 1 192 ? -8.977 -4.184 7.773 1.00 98.31 192 ALA A C 1
ATOM 1470 O O . ALA A 1 192 ? -7.974 -3.484 7.640 1.00 98.31 192 ALA A O 1
ATOM 1471 N N . TRP A 1 193 ? -8.929 -5.516 7.705 1.00 98.56 193 TRP A N 1
ATOM 1472 C CA . TRP A 1 193 ? -7.669 -6.252 7.607 1.00 98.56 193 TRP A CA 1
ATOM 1473 C C . TRP A 1 193 ? -6.979 -6.117 6.252 1.00 98.56 193 TRP A C 1
ATOM 1475 O O . TRP A 1 193 ? -5.751 -6.072 6.195 1.00 98.56 193 TRP A O 1
ATOM 1485 N N . ALA A 1 194 ? -7.731 -5.985 5.158 1.00 98.69 194 ALA A N 1
ATOM 1486 C CA . ALA A 1 194 ? -7.143 -5.669 3.858 1.00 98.69 194 ALA A CA 1
ATOM 1487 C C . ALA A 1 194 ? -6.448 -4.297 3.890 1.00 98.69 194 ALA A C 1
ATOM 1489 O O . ALA A 1 194 ? -5.286 -4.175 3.506 1.00 98.69 194 ALA A O 1
ATOM 1490 N N . ILE A 1 195 ? -7.127 -3.275 4.427 1.00 98.69 195 ILE A N 1
ATOM 1491 C CA . ILE A 1 195 ? -6.567 -1.926 4.601 1.00 98.69 195 ILE A CA 1
ATOM 1492 C C . ILE A 1 195 ? -5.337 -1.962 5.511 1.00 98.69 195 ILE A C 1
ATOM 1494 O O . ILE A 1 195 ? -4.322 -1.356 5.177 1.00 98.69 195 ILE A O 1
ATOM 1498 N N . ARG A 1 196 ? -5.398 -2.697 6.628 1.00 98.56 196 ARG A N 1
ATOM 1499 C CA . ARG A 1 196 ? -4.256 -2.893 7.527 1.00 98.56 196 ARG A CA 1
ATOM 1500 C C . ARG A 1 196 ? -3.060 -3.487 6.794 1.00 98.56 196 ARG A C 1
ATOM 1502 O O . ARG A 1 196 ? -1.973 -2.930 6.873 1.00 98.56 196 ARG A O 1
ATOM 1509 N N . THR A 1 197 ? -3.282 -4.553 6.030 1.00 98.56 197 THR A N 1
ATOM 1510 C CA . THR A 1 197 ? -2.236 -5.220 5.243 1.00 98.56 197 THR A CA 1
ATOM 1511 C C . THR A 1 197 ? -1.593 -4.250 4.259 1.00 98.56 197 THR A C 1
ATOM 1513 O O . THR A 1 197 ? -0.376 -4.189 4.178 1.00 98.56 197 THR A O 1
ATOM 1516 N N . TYR A 1 198 ? -2.383 -3.425 3.568 1.00 98.56 198 TYR A N 1
ATOM 1517 C CA . TYR A 1 198 ? -1.852 -2.369 2.702 1.00 98.56 198 TYR A CA 1
ATOM 1518 C C . TYR A 1 198 ? -1.017 -1.315 3.455 1.00 98.56 198 TYR A C 1
ATOM 1520 O O . TYR A 1 198 ? -0.008 -0.840 2.939 1.00 98.56 198 TYR A O 1
ATOM 1528 N N . ILE A 1 199 ? -1.422 -0.924 4.665 1.00 98.50 199 ILE A N 1
ATOM 1529 C CA . ILE A 1 199 ? -0.673 0.045 5.479 1.00 98.50 199 ILE A CA 1
ATOM 1530 C C . ILE A 1 199 ? 0.671 -0.546 5.924 1.00 98.50 199 ILE A C 1
ATOM 1532 O O . ILE A 1 199 ? 1.689 0.143 5.872 1.00 98.50 199 ILE A O 1
ATOM 1536 N N . GLU A 1 200 ? 0.688 -1.819 6.327 1.00 98.44 200 GLU A N 1
ATOM 1537 C CA . GLU A 1 200 ? 1.902 -2.511 6.770 1.00 98.44 200 GLU A CA 1
ATOM 1538 C C . GLU A 1 200 ? 2.979 -2.534 5.675 1.00 98.44 200 GLU A C 1
ATOM 1540 O O . GLU A 1 200 ? 4.158 -2.384 5.980 1.00 98.44 200 GLU A O 1
ATOM 1545 N N . THR A 1 201 ? 2.608 -2.634 4.396 1.00 97.88 201 THR A N 1
ATOM 1546 C CA . THR A 1 201 ? 3.581 -2.700 3.292 1.00 97.88 201 THR A CA 1
ATOM 1547 C C . THR A 1 201 ? 4.186 -1.357 2.898 1.00 97.88 201 THR A C 1
ATOM 1549 O O . THR A 1 201 ? 5.018 -1.297 1.988 1.00 97.88 201 THR A O 1
ATOM 1552 N N . ARG A 1 202 ? 3.783 -0.247 3.522 1.00 96.88 202 ARG A N 1
ATOM 1553 C CA . ARG A 1 202 ? 4.229 1.069 3.067 1.00 96.88 202 ARG A CA 1
ATOM 1554 C C . ARG A 1 202 ? 5.717 1.301 3.372 1.00 96.88 202 ARG A C 1
ATOM 1556 O O . ARG A 1 202 ? 6.134 1.126 4.521 1.00 96.88 202 ARG A O 1
ATOM 1563 N N . PRO A 1 203 ? 6.513 1.740 2.374 1.00 95.81 203 PRO A N 1
ATOM 1564 C CA . PRO A 1 203 ? 7.922 2.060 2.574 1.00 95.81 203 PRO A CA 1
ATOM 1565 C C . PRO A 1 203 ? 8.142 3.135 3.642 1.00 95.81 203 PRO A C 1
ATOM 1567 O O . PRO A 1 203 ? 7.295 4.021 3.826 1.00 95.81 203 PRO A O 1
ATOM 1570 N N . GLU A 1 204 ? 9.294 3.082 4.310 1.00 94.31 204 GLU A N 1
ATOM 1571 C CA . GLU A 1 204 ? 9.775 4.196 5.130 1.00 94.31 204 GLU A CA 1
ATOM 1572 C C . GLU A 1 204 ? 10.070 5.436 4.270 1.00 94.31 204 GLU A C 1
ATOM 1574 O O . GLU A 1 204 ? 10.163 5.371 3.041 1.00 94.31 204 GLU A O 1
ATOM 1579 N N . ASP A 1 205 ? 10.148 6.599 4.912 1.00 90.62 205 ASP A N 1
ATOM 1580 C CA . ASP A 1 205 ? 10.517 7.828 4.211 1.00 90.62 205 ASP A CA 1
ATOM 1581 C C . ASP A 1 205 ? 11.965 7.750 3.701 1.00 90.62 205 ASP A C 1
ATOM 1583 O O . ASP A 1 205 ? 12.845 7.252 4.403 1.00 90.62 205 ASP A O 1
ATOM 1587 N N . GLY A 1 206 ? 12.204 8.194 2.466 1.00 90.00 206 GLY A N 1
ATOM 1588 C CA . GLY A 1 206 ? 13.522 8.124 1.820 1.00 90.00 206 GLY A CA 1
ATOM 1589 C C . GLY A 1 206 ? 14.033 6.710 1.491 1.00 90.00 206 GLY A C 1
ATOM 1590 O O . GLY A 1 206 ? 15.193 6.545 1.113 1.00 90.00 206 GLY A O 1
ATOM 1591 N N . ALA A 1 207 ? 13.194 5.668 1.586 1.00 91.56 207 ALA A N 1
ATOM 1592 C CA . ALA A 1 207 ? 13.616 4.271 1.393 1.00 91.56 207 ALA A CA 1
ATOM 1593 C C . ALA A 1 207 ? 14.187 3.955 -0.006 1.00 91.56 207 ALA A C 1
ATOM 1595 O O . ALA A 1 207 ? 14.780 2.897 -0.213 1.00 91.56 207 ALA A O 1
ATOM 1596 N N . LEU A 1 208 ? 13.984 4.847 -0.979 1.00 92.12 208 LEU A N 1
ATOM 1597 C CA . LEU A 1 208 ? 14.439 4.702 -2.363 1.00 92.12 208 LEU A CA 1
ATOM 1598 C C . LEU A 1 208 ? 15.522 5.712 -2.756 1.00 92.12 208 LEU A C 1
ATOM 1600 O O . LEU A 1 208 ? 16.024 5.627 -3.876 1.00 92.12 208 LEU A O 1
ATOM 1604 N N . ASP A 1 209 ? 15.924 6.622 -1.865 1.00 93.06 209 ASP A N 1
ATOM 1605 C CA . ASP A 1 209 ? 16.826 7.737 -2.192 1.00 93.06 209 ASP A CA 1
ATOM 1606 C C . ASP A 1 209 ? 18.166 7.246 -2.749 1.00 93.06 209 ASP A C 1
ATOM 1608 O O . ASP A 1 209 ? 18.691 7.791 -3.718 1.00 93.06 209 ASP A O 1
ATOM 1612 N N . ALA A 1 210 ? 18.688 6.150 -2.191 1.00 94.00 210 ALA A N 1
ATOM 1613 C CA . ALA A 1 210 ? 19.928 5.523 -2.647 1.00 94.00 210 ALA A CA 1
ATOM 1614 C C . ALA A 1 210 ? 19.845 4.957 -4.079 1.00 94.00 210 ALA A C 1
ATOM 1616 O O . ALA A 1 210 ? 20.879 4.729 -4.709 1.00 94.00 210 ALA A O 1
ATOM 1617 N N . HIS A 1 211 ? 18.635 4.733 -4.596 1.00 95.38 211 HIS A N 1
ATOM 1618 C CA . HIS A 1 211 ? 18.379 4.160 -5.917 1.00 95.38 211 HIS A CA 1
ATOM 1619 C C . HIS A 1 211 ? 17.684 5.134 -6.875 1.00 95.38 211 HIS A C 1
ATOM 1621 O O . HIS A 1 211 ? 17.441 4.753 -8.019 1.00 95.38 211 HIS A O 1
ATOM 1627 N N . ALA A 1 212 ? 17.375 6.365 -6.450 1.00 93.94 212 ALA A N 1
ATOM 1628 C CA . ALA A 1 212 ? 16.571 7.318 -7.217 1.00 93.94 212 ALA A CA 1
ATOM 1629 C C . ALA A 1 212 ? 17.122 7.536 -8.636 1.00 93.94 212 ALA A C 1
ATOM 1631 O O . ALA A 1 212 ? 16.413 7.289 -9.614 1.00 93.94 212 ALA A O 1
ATOM 1632 N N . ASP A 1 213 ? 18.410 7.880 -8.758 1.00 95.75 213 ASP A N 1
ATOM 1633 C CA . ASP A 1 213 ? 19.079 8.081 -10.053 1.00 95.75 213 ASP A CA 1
ATOM 1634 C C . ASP A 1 213 ? 18.913 6.862 -10.967 1.00 95.75 213 ASP A C 1
ATOM 1636 O O . ASP A 1 213 ? 18.498 6.981 -12.124 1.00 95.75 213 ASP A O 1
ATOM 1640 N N . ARG A 1 214 ? 19.155 5.662 -10.426 1.00 96.56 214 ARG A N 1
ATOM 1641 C CA . ARG A 1 214 ? 19.054 4.429 -11.202 1.00 96.56 214 ARG A CA 1
ATOM 1642 C C . ARG A 1 214 ? 17.613 4.121 -11.607 1.00 96.56 214 ARG A C 1
ATOM 1644 O O . ARG A 1 214 ? 17.367 3.717 -12.740 1.00 96.56 214 ARG A O 1
ATOM 1651 N N . LEU A 1 215 ? 16.643 4.347 -10.727 1.00 96.81 215 LEU A N 1
ATOM 1652 C CA . LEU A 1 215 ? 15.226 4.149 -11.033 1.00 96.81 215 LEU A CA 1
ATOM 1653 C C . LEU A 1 215 ? 14.735 5.127 -12.111 1.00 96.81 215 LEU A C 1
ATOM 1655 O O . LEU A 1 215 ? 13.935 4.737 -12.966 1.00 96.81 215 LEU A O 1
ATOM 1659 N N . HIS A 1 216 ? 15.248 6.362 -12.146 1.00 96.00 216 HIS A N 1
ATOM 1660 C CA . HIS A 1 216 ? 14.978 7.298 -13.240 1.00 96.00 216 HIS A CA 1
ATOM 1661 C C . HIS A 1 216 ? 15.565 6.828 -14.574 1.00 96.00 216 HIS A C 1
ATOM 1663 O O . HIS A 1 216 ? 14.904 6.972 -15.606 1.00 96.00 216 HIS A O 1
ATOM 1669 N N . GLU A 1 217 ? 16.772 6.258 -14.577 1.00 96.31 217 GLU A N 1
ATOM 1670 C CA . GLU A 1 217 ? 17.363 5.657 -15.777 1.00 96.31 217 GLU A CA 1
ATOM 1671 C C . GLU A 1 217 ? 16.523 4.484 -16.290 1.00 96.31 217 GLU A C 1
ATOM 1673 O O . GLU A 1 217 ? 16.163 4.470 -17.468 1.00 96.31 217 GLU A O 1
ATOM 1678 N N . VAL A 1 218 ? 16.143 3.552 -15.405 1.00 96.38 218 VAL A N 1
ATOM 1679 C CA . VAL A 1 218 ? 15.284 2.405 -15.748 1.00 96.38 218 VAL A CA 1
ATOM 1680 C C . VAL A 1 218 ? 13.946 2.882 -16.313 1.00 96.38 218 VAL A C 1
ATOM 1682 O O . VAL A 1 218 ? 13.522 2.420 -17.371 1.00 96.38 218 VAL A O 1
ATOM 1685 N N . ARG A 1 219 ? 13.297 3.862 -15.672 1.00 96.62 219 ARG A N 1
ATOM 1686 C CA . ARG A 1 219 ? 12.069 4.489 -16.185 1.00 96.62 219 ARG A CA 1
ATOM 1687 C C . ARG A 1 219 ? 12.268 5.037 -17.600 1.00 96.62 219 ARG A C 1
ATOM 1689 O O . ARG A 1 219 ? 11.446 4.778 -18.474 1.00 96.62 219 ARG A O 1
ATOM 1696 N N . ASN A 1 220 ? 13.339 5.796 -17.834 1.00 96.06 220 ASN A N 1
ATOM 1697 C CA . ASN A 1 220 ? 13.610 6.403 -19.139 1.00 96.06 220 ASN A CA 1
ATOM 1698 C C . ASN A 1 220 ? 13.873 5.338 -20.221 1.00 96.06 220 ASN A C 1
ATOM 1700 O O . ASN A 1 220 ? 13.428 5.497 -21.360 1.00 96.06 220 ASN A O 1
ATOM 1704 N N . GLU A 1 221 ? 14.557 4.246 -19.871 1.00 95.38 221 GLU A N 1
ATOM 1705 C CA . GLU A 1 221 ? 14.775 3.108 -20.766 1.00 95.38 221 GLU A CA 1
ATOM 1706 C C . GLU A 1 221 ? 13.451 2.425 -21.132 1.00 95.38 221 GLU A C 1
ATOM 1708 O O . GLU A 1 221 ? 13.159 2.247 -22.317 1.00 95.38 221 GLU A O 1
ATOM 1713 N N . LEU A 1 222 ? 12.604 2.129 -20.143 1.00 95.75 222 LEU A N 1
ATOM 1714 C CA . LEU A 1 222 ? 11.280 1.536 -20.352 1.00 95.75 222 LEU A CA 1
ATOM 1715 C C . LEU A 1 222 ? 10.372 2.440 -21.208 1.00 95.75 222 LEU A C 1
ATOM 1717 O O . LEU A 1 222 ? 9.691 1.957 -22.116 1.00 95.75 222 LEU A O 1
ATOM 1721 N N . ALA A 1 223 ? 10.414 3.759 -20.991 1.00 94.62 223 ALA A N 1
ATOM 1722 C CA . ALA A 1 223 ? 9.670 4.744 -21.779 1.00 94.62 223 ALA A CA 1
ATOM 1723 C C . ALA A 1 223 ? 10.106 4.797 -23.255 1.00 94.62 223 ALA A C 1
ATOM 1725 O O . ALA A 1 223 ? 9.307 5.135 -24.131 1.00 94.62 223 ALA A O 1
ATOM 1726 N N . SER A 1 224 ? 11.362 4.445 -23.559 1.00 91.88 224 SER A N 1
ATOM 1727 C CA . SER A 1 224 ? 11.913 4.499 -24.921 1.00 91.88 224 SER A CA 1
ATOM 1728 C C . SER A 1 224 ? 11.276 3.495 -25.892 1.00 91.88 224 SER A C 1
ATOM 1730 O O . SER A 1 224 ? 11.477 3.603 -27.105 1.00 91.88 224 SER A O 1
ATOM 1732 N N . SER A 1 225 ? 10.516 2.518 -25.375 1.00 78.81 225 SER A N 1
ATOM 1733 C CA . SER A 1 225 ? 9.923 1.406 -26.136 1.00 78.81 225 SER A CA 1
ATOM 1734 C C . SER A 1 225 ? 10.950 0.559 -26.912 1.00 78.81 225 SER A C 1
ATOM 1736 O O . SER A 1 225 ? 10.593 -0.150 -27.852 1.00 78.81 225 SER A O 1
ATOM 1738 N N . LYS A 1 226 ? 12.234 0.638 -26.534 1.00 85.50 226 LYS A N 1
ATOM 1739 C CA . LYS A 1 226 ? 13.364 -0.097 -27.123 1.00 85.50 226 LYS A CA 1
ATOM 1740 C C . LYS A 1 226 ? 14.206 -0.743 -26.021 1.00 85.50 226 LYS A C 1
ATOM 1742 O O . LYS A 1 226 ? 15.399 -0.475 -25.905 1.00 85.50 226 LYS A O 1
ATOM 1747 N N . VAL A 1 227 ? 13.565 -1.567 -25.200 1.00 91.88 227 VAL A N 1
ATOM 1748 C CA . VAL A 1 227 ? 14.230 -2.273 -24.101 1.00 91.88 227 VAL A CA 1
ATOM 1749 C C . VAL A 1 227 ? 14.987 -3.470 -24.669 1.00 91.88 227 VAL A C 1
ATOM 1751 O O . VAL A 1 227 ? 14.413 -4.281 -25.394 1.00 91.88 227 VAL A O 1
ATOM 1754 N N . SER A 1 228 ? 16.286 -3.555 -24.381 1.00 89.81 228 SER A N 1
ATOM 1755 C CA . SER A 1 228 ? 17.162 -4.606 -24.913 1.00 89.81 228 SER A CA 1
ATOM 1756 C C . SER A 1 228 ? 17.103 -5.894 -24.090 1.00 89.81 228 SER A C 1
ATOM 1758 O O . SER A 1 228 ? 17.125 -6.979 -24.667 1.00 89.81 228 SER A O 1
ATOM 1760 N N . ASP A 1 229 ? 16.988 -5.775 -22.763 1.00 94.62 229 ASP A N 1
ATOM 1761 C CA . ASP A 1 229 ? 16.860 -6.906 -21.843 1.00 94.62 229 ASP A CA 1
ATOM 1762 C C . ASP A 1 229 ? 15.852 -6.612 -20.712 1.00 94.62 229 ASP A C 1
ATOM 1764 O O . ASP A 1 229 ? 16.221 -6.222 -19.598 1.00 94.62 229 ASP A O 1
ATOM 1768 N N . PRO A 1 230 ? 14.547 -6.826 -20.965 1.00 94.69 230 PRO A N 1
ATOM 1769 C CA . PRO A 1 230 ? 13.510 -6.627 -19.954 1.00 94.69 230 PRO A CA 1
ATOM 1770 C C . PRO A 1 230 ? 13.664 -7.544 -18.736 1.00 94.69 230 PRO A C 1
ATOM 1772 O O . PRO A 1 230 ? 13.208 -7.201 -17.646 1.00 94.69 230 PRO A O 1
ATOM 1775 N N . LYS A 1 231 ? 14.294 -8.717 -18.897 1.00 96.44 231 LYS A N 1
ATOM 1776 C CA . LYS A 1 231 ? 14.491 -9.673 -17.799 1.00 96.44 231 LYS A CA 1
ATOM 1777 C C . LYS A 1 231 ? 15.572 -9.186 -16.843 1.00 96.44 231 LYS A C 1
ATOM 1779 O O . LYS A 1 231 ? 15.380 -9.294 -15.635 1.00 96.44 231 LYS A O 1
ATOM 1784 N N . ALA A 1 232 ? 16.663 -8.623 -17.364 1.00 96.62 232 ALA A N 1
ATOM 1785 C CA . ALA A 1 232 ? 17.694 -8.002 -16.539 1.00 96.62 232 ALA A CA 1
ATOM 1786 C C . ALA A 1 232 ? 17.144 -6.803 -15.757 1.00 96.62 232 ALA A C 1
ATOM 1788 O O . ALA A 1 232 ? 17.352 -6.729 -14.548 1.00 96.62 232 ALA A O 1
ATOM 1789 N N . LEU A 1 233 ? 16.373 -5.922 -16.410 1.00 96.88 233 LEU A N 1
ATOM 1790 C CA . LEU A 1 233 ? 15.724 -4.797 -15.727 1.00 96.88 233 LEU A CA 1
ATOM 1791 C C . LEU A 1 233 ? 14.755 -5.265 -14.638 1.00 96.88 233 LEU A C 1
ATOM 1793 O O . LEU A 1 233 ? 14.725 -4.694 -13.551 1.00 96.88 233 LEU A O 1
ATOM 1797 N N . LYS A 1 234 ? 13.984 -6.326 -14.902 1.00 97.88 234 LYS A N 1
ATOM 1798 C CA . LYS A 1 234 ? 13.103 -6.919 -13.894 1.00 97.88 234 LYS A CA 1
ATOM 1799 C C . LYS A 1 234 ? 13.887 -7.428 -12.687 1.00 97.88 234 LYS A C 1
ATOM 1801 O O . LYS A 1 234 ? 13.547 -7.067 -11.568 1.00 97.88 234 LYS A O 1
ATOM 1806 N N . ALA A 1 235 ? 14.942 -8.210 -12.908 1.00 98.00 235 ALA A N 1
ATOM 1807 C CA . ALA A 1 235 ? 15.775 -8.735 -11.828 1.00 98.00 235 ALA A CA 1
ATOM 1808 C C . ALA A 1 235 ? 16.452 -7.613 -11.017 1.00 98.00 235 ALA A C 1
ATOM 1810 O O . ALA A 1 235 ? 16.595 -7.721 -9.800 1.00 98.00 235 ALA A O 1
ATOM 1811 N N . GLU A 1 236 ? 16.846 -6.518 -11.673 1.00 97.56 236 GLU A N 1
ATOM 1812 C CA . GLU A 1 236 ? 17.379 -5.332 -11.001 1.00 97.56 236 GLU A CA 1
ATOM 1813 C C . GLU A 1 236 ? 16.320 -4.646 -10.124 1.00 97.56 236 GLU A C 1
ATOM 1815 O O . GLU A 1 236 ? 16.590 -4.362 -8.958 1.00 97.56 236 GLU A O 1
ATOM 1820 N N . LEU A 1 237 ? 15.106 -4.432 -10.644 1.00 98.06 237 LEU A N 1
ATOM 1821 C CA . LEU A 1 237 ? 13.995 -3.859 -9.877 1.00 98.06 237 LEU A CA 1
ATOM 1822 C C . LEU A 1 237 ? 13.599 -4.745 -8.687 1.00 98.06 237 LEU A C 1
ATOM 1824 O O . LEU A 1 237 ? 13.344 -4.219 -7.608 1.00 98.06 237 LEU A O 1
ATOM 1828 N N . GLU A 1 238 ? 13.590 -6.071 -8.852 1.00 97.56 238 GLU A N 1
ATOM 1829 C CA . GLU A 1 238 ? 13.345 -7.030 -7.763 1.00 97.56 238 GLU A CA 1
ATOM 1830 C C . GLU A 1 238 ? 14.421 -6.933 -6.677 1.00 97.56 238 GLU A C 1
ATOM 1832 O O . GLU A 1 238 ? 14.103 -6.967 -5.487 1.00 97.56 238 GLU A O 1
ATOM 1837 N N . LYS A 1 239 ? 15.688 -6.755 -7.070 1.00 97.69 239 LYS A N 1
ATOM 1838 C CA . LYS A 1 239 ? 16.789 -6.557 -6.125 1.00 97.69 239 LYS A CA 1
ATOM 1839 C C . LYS A 1 239 ? 16.640 -5.246 -5.354 1.00 97.69 239 LYS A C 1
ATOM 1841 O O . LYS A 1 239 ? 16.749 -5.265 -4.134 1.00 97.69 239 LYS A O 1
ATOM 1846 N N . ILE A 1 240 ? 16.361 -4.139 -6.046 1.00 97.19 240 ILE A N 1
ATOM 1847 C CA . ILE A 1 240 ? 16.116 -2.841 -5.399 1.00 97.19 240 ILE A CA 1
ATOM 1848 C C . ILE A 1 240 ? 14.933 -2.963 -4.436 1.00 97.19 240 ILE A C 1
ATOM 1850 O O . ILE A 1 240 ? 15.043 -2.575 -3.281 1.00 97.19 240 ILE A O 1
ATOM 1854 N N . ALA A 1 241 ? 13.822 -3.560 -4.876 1.00 96.81 241 ALA A N 1
ATOM 1855 C CA . ALA A 1 241 ? 12.627 -3.742 -4.058 1.00 96.81 241 ALA A CA 1
ATOM 1856 C C . ALA A 1 241 ? 12.890 -4.536 -2.769 1.00 96.81 241 ALA A C 1
ATOM 1858 O O . ALA A 1 241 ? 12.300 -4.218 -1.740 1.00 96.81 241 ALA A O 1
ATOM 1859 N N . ALA A 1 242 ? 13.777 -5.534 -2.808 1.00 96.00 242 ALA A N 1
ATOM 1860 C CA . ALA A 1 242 ? 14.157 -6.322 -1.636 1.00 96.00 242 ALA A CA 1
ATOM 1861 C C . ALA A 1 242 ? 14.987 -5.536 -0.601 1.00 96.00 242 ALA A C 1
ATOM 1863 O O . ALA A 1 242 ? 15.064 -5.949 0.554 1.00 96.00 242 ALA A O 1
ATOM 1864 N N . GLU A 1 243 ? 15.611 -4.423 -0.997 1.00 95.88 243 GLU A N 1
ATOM 1865 C CA . GLU A 1 243 ? 16.379 -3.542 -0.107 1.00 95.88 243 GLU A CA 1
ATOM 1866 C C . GLU A 1 243 ? 15.495 -2.453 0.542 1.00 95.88 243 GLU A C 1
ATOM 1868 O O . GLU A 1 243 ? 15.898 -1.838 1.533 1.00 95.88 243 GLU A O 1
ATOM 1873 N N . VAL A 1 244 ? 14.273 -2.243 0.034 1.00 95.94 244 VAL A N 1
ATOM 1874 C CA . VAL A 1 244 ? 13.331 -1.235 0.543 1.00 95.94 244 VAL A CA 1
ATOM 1875 C C . VAL A 1 244 ? 12.710 -1.688 1.859 1.00 95.94 244 VAL A C 1
ATOM 1877 O O . VAL A 1 244 ? 12.006 -2.696 1.922 1.00 95.94 244 VAL A O 1
ATOM 1880 N N . LYS A 1 245 ? 12.898 -0.886 2.906 1.00 96.31 245 LYS A N 1
ATOM 1881 C CA . LYS A 1 245 ? 12.291 -1.125 4.218 1.00 96.31 245 LYS A CA 1
ATOM 1882 C C . LYS A 1 245 ? 10.886 -0.548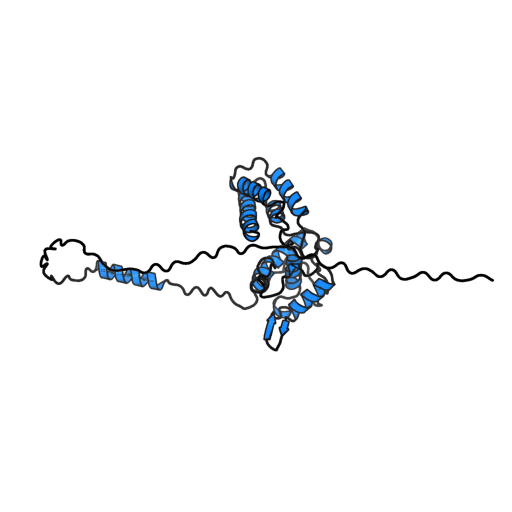 4.303 1.00 96.31 245 LYS A C 1
ATOM 1884 O O . LYS A 1 245 ? 10.598 0.516 3.754 1.00 96.31 245 LYS A O 1
ATOM 1889 N N . THR A 1 246 ? 10.021 -1.236 5.037 1.00 97.31 246 THR A N 1
ATOM 1890 C CA . THR A 1 246 ? 8.728 -0.697 5.464 1.00 97.31 246 THR A CA 1
ATOM 1891 C C . THR A 1 246 ? 8.905 0.162 6.711 1.00 97.31 246 THR A C 1
ATOM 1893 O O . THR A 1 246 ? 9.774 -0.105 7.540 1.00 97.31 246 THR A O 1
ATOM 1896 N N . ALA A 1 247 ? 8.054 1.173 6.878 1.00 96.69 247 ALA A N 1
ATOM 1897 C CA . ALA A 1 247 ? 8.048 1.967 8.110 1.00 96.69 247 ALA A CA 1
ATOM 1898 C C . ALA A 1 247 ? 7.449 1.198 9.307 1.00 96.69 247 ALA A C 1
ATOM 1900 O O . ALA A 1 247 ? 7.744 1.523 10.453 1.00 96.69 247 ALA A O 1
ATOM 1901 N N . SER A 1 248 ? 6.646 0.168 9.032 1.00 96.88 248 SER A N 1
ATOM 1902 C CA . SER A 1 248 ? 5.948 -0.649 10.032 1.00 96.88 248 SER A CA 1
ATOM 1903 C C . SER A 1 248 ? 6.804 -1.796 10.586 1.00 96.88 248 SER A C 1
ATOM 1905 O O . SER A 1 248 ? 6.408 -2.450 11.548 1.00 96.88 248 SER A O 1
ATOM 1907 N N . GLY A 1 249 ? 7.940 -2.104 9.951 1.00 96.19 249 GLY A N 1
ATOM 1908 C CA . GLY A 1 249 ? 8.731 -3.303 10.237 1.00 96.19 249 GLY A CA 1
ATOM 1909 C C . GLY A 1 249 ? 8.237 -4.580 9.540 1.00 96.19 249 GLY A C 1
ATOM 1910 O O . GLY A 1 249 ? 8.850 -5.633 9.712 1.00 96.19 249 GLY A O 1
ATOM 1911 N N . ALA A 1 250 ? 7.181 -4.513 8.721 1.00 96.31 250 ALA A N 1
ATOM 1912 C CA . ALA A 1 250 ? 6.758 -5.628 7.876 1.00 96.31 250 ALA A CA 1
ATOM 1913 C C . ALA A 1 250 ? 7.867 -6.062 6.888 1.00 96.31 250 ALA A C 1
ATOM 1915 O O . ALA A 1 250 ? 8.607 -5.220 6.368 1.00 96.31 250 ALA A O 1
ATOM 1916 N N . PRO A 1 251 ? 7.968 -7.361 6.559 1.00 94.00 251 PRO A N 1
ATOM 1917 C CA . PRO A 1 251 ? 9.101 -7.906 5.808 1.00 94.00 251 PRO A CA 1
ATOM 1918 C C . PRO A 1 251 ? 9.144 -7.501 4.329 1.00 94.00 251 PRO A C 1
ATOM 1920 O O . PRO A 1 251 ? 10.199 -7.603 3.708 1.00 94.00 251 PRO A O 1
ATOM 1923 N N . VAL A 1 252 ? 8.016 -7.083 3.744 1.00 94.50 252 VAL A N 1
ATOM 1924 C CA . VAL A 1 252 ? 7.910 -6.772 2.312 1.00 94.50 252 VAL A CA 1
ATOM 1925 C C . VAL A 1 252 ? 7.286 -5.398 2.120 1.00 94.50 252 VAL A C 1
ATOM 1927 O O . VAL A 1 252 ? 6.177 -5.140 2.592 1.00 94.50 252 VAL A O 1
ATOM 1930 N N . ALA A 1 253 ? 7.986 -4.536 1.382 1.00 96.00 253 ALA A N 1
ATOM 1931 C CA . ALA A 1 253 ? 7.499 -3.219 1.009 1.00 96.00 253 ALA A CA 1
ATOM 1932 C C . ALA A 1 253 ? 6.809 -3.228 -0.364 1.00 96.00 253 ALA A C 1
ATOM 1934 O O . ALA A 1 253 ? 7.394 -3.639 -1.369 1.00 96.00 253 ALA A O 1
ATOM 1935 N N . ASP A 1 254 ? 5.596 -2.679 -0.422 1.00 94.06 254 ASP A N 1
ATOM 1936 C CA . ASP A 1 254 ? 4.881 -2.341 -1.657 1.00 94.06 254 ASP A CA 1
ATOM 1937 C C . ASP A 1 254 ? 5.453 -1.032 -2.232 1.00 94.06 254 ASP A C 1
ATOM 1939 O O . ASP A 1 254 ? 4.887 0.067 -2.124 1.00 94.06 254 ASP A O 1
ATOM 1943 N N . SER A 1 255 ? 6.680 -1.152 -2.742 1.00 94.88 255 SER A N 1
ATOM 1944 C CA . SER A 1 255 ? 7.462 -0.066 -3.323 1.00 94.88 255 SER A CA 1
ATOM 1945 C C . SER A 1 255 ? 7.198 0.088 -4.820 1.00 94.88 255 SER A C 1
ATOM 1947 O O . SER A 1 255 ? 6.760 -0.830 -5.510 1.00 94.88 255 SER A O 1
ATOM 1949 N N . VAL A 1 256 ? 7.538 1.254 -5.369 1.00 95.12 256 VAL A N 1
ATOM 1950 C CA . VAL A 1 256 ? 7.378 1.523 -6.810 1.00 95.12 256 VAL A CA 1
ATOM 1951 C C . VAL A 1 256 ? 8.267 0.602 -7.656 1.00 95.12 256 VAL A C 1
ATOM 1953 O O . VAL A 1 256 ? 7.886 0.233 -8.763 1.00 95.12 256 VAL A O 1
ATOM 1956 N N . ALA A 1 257 ? 9.418 0.183 -7.115 1.00 96.62 257 ALA A N 1
ATOM 1957 C CA . ALA A 1 257 ? 10.295 -0.807 -7.732 1.00 96.62 257 ALA A CA 1
ATOM 1958 C C . ALA A 1 257 ? 9.653 -2.203 -7.731 1.00 96.62 257 ALA A C 1
ATOM 1960 O O . ALA A 1 257 ? 9.673 -2.880 -8.759 1.00 96.62 257 ALA A O 1
ATOM 1961 N N . TYR A 1 258 ? 9.024 -2.598 -6.615 1.00 96.19 258 TYR A N 1
ATOM 1962 C CA . TYR A 1 258 ? 8.298 -3.865 -6.498 1.00 96.19 258 TYR A CA 1
ATOM 1963 C C . TYR A 1 258 ? 7.166 -3.956 -7.529 1.00 96.19 258 TYR A C 1
ATOM 1965 O O . TYR A 1 258 ? 7.088 -4.908 -8.308 1.00 96.19 258 TYR A O 1
ATOM 1973 N N . GLU A 1 259 ? 6.327 -2.923 -7.595 1.00 95.19 259 GLU A N 1
ATOM 1974 C CA . GLU A 1 259 ? 5.191 -2.877 -8.514 1.00 95.19 259 GLU A CA 1
ATOM 1975 C C . GLU A 1 259 ? 5.627 -2.826 -9.981 1.00 95.19 259 GLU A C 1
ATOM 1977 O O . GLU A 1 259 ? 5.058 -3.526 -10.825 1.00 95.19 259 GLU A O 1
ATOM 1982 N N . ALA A 1 260 ? 6.678 -2.060 -10.295 1.00 97.00 260 ALA A N 1
ATOM 1983 C CA . ALA A 1 260 ? 7.252 -2.026 -11.635 1.00 97.00 260 ALA A CA 1
ATOM 1984 C C . ALA A 1 260 ? 7.791 -3.405 -12.052 1.00 97.00 260 ALA A C 1
ATOM 1986 O O . ALA A 1 260 ? 7.468 -3.874 -13.143 1.00 97.00 260 ALA A O 1
ATOM 1987 N N . ALA A 1 261 ? 8.539 -4.091 -11.181 1.00 97.38 261 ALA A N 1
ATOM 1988 C CA . ALA A 1 261 ? 9.038 -5.442 -11.442 1.00 97.38 261 ALA A CA 1
ATOM 1989 C C . ALA A 1 261 ? 7.907 -6.448 -11.691 1.00 97.38 261 ALA A C 1
ATOM 1991 O O . ALA A 1 261 ? 7.982 -7.280 -12.602 1.00 97.38 261 ALA A O 1
ATOM 1992 N N . ARG A 1 262 ? 6.835 -6.362 -10.897 1.00 95.31 262 ARG A N 1
ATOM 1993 C CA . ARG A 1 262 ? 5.692 -7.277 -10.959 1.00 95.31 262 ARG A CA 1
ATOM 1994 C C . ARG A 1 262 ? 4.969 -7.208 -12.299 1.00 95.31 262 ARG A C 1
ATOM 1996 O O . ARG A 1 262 ? 4.576 -8.246 -12.831 1.00 95.31 262 ARG A O 1
ATOM 2003 N N . VAL A 1 263 ? 4.804 -6.006 -12.853 1.00 95.88 263 VAL A N 1
ATOM 2004 C CA . VAL A 1 263 ? 4.111 -5.814 -14.137 1.00 95.88 263 VAL A CA 1
ATOM 2005 C C . VAL A 1 263 ? 5.027 -5.948 -15.351 1.00 95.88 263 VAL A C 1
ATOM 2007 O O . VAL A 1 263 ? 4.514 -6.104 -16.458 1.00 95.88 263 VAL A O 1
ATOM 2010 N N . LEU A 1 264 ? 6.349 -5.873 -15.167 1.00 96.38 264 LEU A N 1
ATOM 2011 C CA . LEU A 1 264 ? 7.320 -5.912 -16.254 1.00 96.38 264 LEU A CA 1
ATOM 2012 C C . LEU A 1 264 ? 7.385 -7.307 -16.899 1.00 96.38 264 LEU A C 1
ATOM 2014 O O . LEU A 1 264 ? 7.590 -8.327 -16.231 1.00 96.38 264 LEU A O 1
ATOM 2018 N N . ALA A 1 265 ? 7.222 -7.337 -18.221 1.00 95.56 265 ALA A N 1
ATOM 2019 C CA . ALA A 1 265 ? 7.292 -8.523 -19.066 1.00 95.56 265 ALA A CA 1
ATOM 2020 C C . ALA A 1 265 ? 8.057 -8.212 -20.368 1.00 95.56 265 ALA A C 1
ATOM 2022 O O . ALA A 1 265 ? 8.556 -7.108 -20.572 1.00 95.56 265 ALA A O 1
ATOM 2023 N N . ASP A 1 266 ? 8.151 -9.183 -21.274 1.00 94.50 266 ASP A N 1
ATOM 2024 C CA . ASP A 1 266 ? 8.809 -9.018 -22.579 1.00 94.50 266 ASP A CA 1
ATOM 2025 C C . ASP A 1 266 ? 7.832 -8.474 -23.641 1.00 94.50 266 ASP A C 1
ATOM 2027 O O . ASP A 1 266 ? 7.631 -9.060 -24.701 1.00 94.50 266 ASP A O 1
ATOM 2031 N N . THR A 1 267 ? 7.112 -7.398 -23.297 1.00 94.69 267 THR A N 1
ATOM 2032 C CA . THR A 1 267 ? 6.121 -6.760 -24.183 1.00 94.69 267 THR A CA 1
ATOM 2033 C C . THR A 1 267 ? 6.161 -5.235 -24.044 1.00 94.69 267 THR A C 1
ATOM 2035 O O . THR A 1 267 ? 6.234 -4.742 -22.911 1.00 94.69 267 THR A O 1
ATOM 2038 N N . PRO A 1 268 ? 6.052 -4.461 -25.142 1.00 94.31 268 PRO A N 1
ATOM 2039 C CA . PRO A 1 268 ? 6.051 -2.997 -25.084 1.00 94.31 268 PRO A CA 1
ATOM 2040 C C . PRO A 1 268 ? 4.979 -2.405 -24.159 1.00 94.31 268 PRO A C 1
ATOM 2042 O O . PRO A 1 268 ? 5.215 -1.401 -23.485 1.00 94.31 268 PRO A O 1
ATOM 2045 N N . GLU A 1 269 ? 3.809 -3.040 -24.073 1.00 95.25 269 GLU A N 1
ATOM 2046 C CA . GLU A 1 269 ? 2.712 -2.614 -23.201 1.00 95.25 269 GLU A CA 1
ATOM 2047 C C . GLU A 1 269 ? 3.107 -2.695 -21.722 1.00 95.25 269 GLU A C 1
ATOM 2049 O O . GLU A 1 269 ? 2.815 -1.783 -20.943 1.00 95.25 269 GLU A O 1
ATOM 2054 N N . SER A 1 270 ? 3.807 -3.766 -21.336 1.00 96.50 270 SER A N 1
ATOM 2055 C CA . SER A 1 270 ? 4.305 -3.935 -19.970 1.00 96.50 270 SER A CA 1
ATOM 2056 C C . SER A 1 270 ? 5.400 -2.928 -19.618 1.00 96.50 270 SER A C 1
ATOM 2058 O O . SER A 1 270 ? 5.422 -2.427 -18.496 1.00 96.50 270 SER A O 1
ATOM 2060 N N . TRP A 1 271 ? 6.258 -2.565 -20.580 1.00 96.44 271 TRP A N 1
ATOM 2061 C CA . TRP A 1 271 ? 7.316 -1.569 -20.381 1.00 96.44 271 TRP A CA 1
ATOM 2062 C C . TRP A 1 271 ? 6.720 -0.195 -20.130 1.00 96.44 271 TRP A C 1
ATOM 2064 O O . TRP A 1 271 ? 7.095 0.476 -19.172 1.00 96.44 271 TRP A O 1
ATOM 2074 N N . LYS A 1 272 ? 5.724 0.186 -20.939 1.00 96.31 272 LYS A N 1
ATOM 2075 C CA . LYS A 1 272 ? 4.975 1.422 -20.729 1.00 96.31 272 LYS A CA 1
ATOM 2076 C C . LYS A 1 272 ? 4.334 1.440 -19.341 1.00 96.31 272 LYS A C 1
ATOM 2078 O O . LYS A 1 272 ? 4.505 2.409 -18.613 1.00 96.31 272 LYS A O 1
ATOM 2083 N N . LYS A 1 273 ? 3.654 0.360 -18.943 1.00 96.56 273 LYS A N 1
ATOM 2084 C CA . LYS A 1 273 ? 3.015 0.273 -17.623 1.00 96.56 273 LYS A CA 1
ATOM 2085 C C . LYS A 1 273 ? 4.027 0.404 -16.478 1.00 96.56 273 LYS A C 1
ATOM 2087 O O . LYS A 1 273 ? 3.779 1.157 -15.542 1.00 96.56 273 LYS A O 1
ATOM 2092 N N . ALA A 1 274 ? 5.161 -0.292 -16.556 1.00 96.94 274 ALA A N 1
ATOM 2093 C CA . ALA A 1 274 ? 6.230 -0.192 -15.562 1.00 96.94 274 ALA A CA 1
ATOM 2094 C C . ALA A 1 274 ? 6.842 1.223 -15.518 1.00 96.94 274 ALA A C 1
ATOM 2096 O O . ALA A 1 274 ? 7.054 1.770 -14.438 1.00 96.94 274 ALA A O 1
ATOM 2097 N N . SER A 1 275 ? 7.054 1.852 -16.678 1.00 96.81 275 SER A N 1
ATOM 2098 C CA . SER A 1 275 ? 7.494 3.249 -16.776 1.00 96.81 275 SER A CA 1
ATOM 2099 C C . SER A 1 275 ? 6.497 4.212 -16.131 1.00 96.81 275 SER A C 1
ATOM 2101 O O . SER A 1 275 ? 6.907 5.113 -15.404 1.00 96.81 275 SER A O 1
ATOM 2103 N N . ASP A 1 276 ? 5.197 4.043 -16.371 1.00 96.50 276 ASP A N 1
ATOM 2104 C CA . ASP A 1 276 ? 4.154 4.889 -15.785 1.00 96.50 276 ASP A CA 1
ATOM 2105 C C . ASP A 1 276 ? 4.134 4.752 -14.251 1.00 96.50 276 ASP A C 1
ATOM 2107 O O . ASP A 1 276 ? 4.078 5.763 -13.548 1.00 96.50 276 ASP A O 1
ATOM 2111 N N . ILE A 1 277 ? 4.278 3.527 -13.725 1.00 95.69 277 ILE A N 1
ATOM 2112 C CA . ILE A 1 277 ? 4.405 3.265 -12.278 1.00 95.69 277 ILE A CA 1
ATOM 2113 C C . ILE A 1 277 ? 5.608 4.009 -11.695 1.00 95.69 277 ILE A C 1
ATOM 2115 O O . ILE A 1 277 ? 5.456 4.743 -10.720 1.00 95.69 277 ILE A O 1
ATOM 2119 N N . LEU A 1 278 ? 6.789 3.867 -12.305 1.00 95.94 278 LEU A N 1
ATOM 2120 C CA . LEU A 1 278 ? 7.996 4.564 -11.852 1.00 95.94 278 LEU A CA 1
ATOM 2121 C C . LEU A 1 278 ? 7.863 6.086 -11.993 1.00 95.94 278 LEU A C 1
ATOM 2123 O O . LEU A 1 278 ? 8.393 6.829 -11.176 1.00 95.94 278 LEU A O 1
ATOM 2127 N N . THR A 1 279 ? 7.141 6.573 -13.002 1.00 95.19 279 THR A N 1
ATOM 2128 C CA . THR A 1 279 ? 6.923 8.010 -13.214 1.00 95.19 279 THR A CA 1
ATOM 2129 C C . THR A 1 279 ? 6.090 8.611 -12.089 1.00 95.19 279 THR A C 1
ATOM 2131 O O . THR A 1 279 ? 6.520 9.581 -11.472 1.00 95.19 279 THR A O 1
ATOM 2134 N N . VAL A 1 280 ? 4.925 8.022 -11.800 1.00 91.25 280 VAL A N 1
ATOM 2135 C CA . VAL A 1 280 ? 4.041 8.481 -10.718 1.00 91.25 280 VAL A CA 1
ATOM 2136 C C . VAL A 1 280 ? 4.726 8.301 -9.367 1.00 91.25 280 VAL A C 1
ATOM 2138 O O . VAL A 1 280 ? 4.743 9.218 -8.551 1.00 91.25 280 VAL A O 1
ATOM 2141 N N . GLY A 1 281 ? 5.334 7.135 -9.161 1.00 86.75 281 GLY A N 1
ATOM 2142 C CA . GLY A 1 281 ? 5.971 6.752 -7.914 1.00 86.75 281 GLY A CA 1
ATOM 2143 C C . GLY A 1 281 ? 7.138 7.645 -7.507 1.00 86.75 281 GLY A C 1
ATOM 2144 O O . GLY A 1 281 ? 7.144 8.148 -6.389 1.00 86.75 281 GLY A O 1
ATOM 2145 N N . LEU A 1 282 ? 8.091 7.882 -8.415 1.00 86.94 282 LEU A N 1
ATOM 2146 C CA . LEU A 1 282 ? 9.272 8.701 -8.117 1.00 86.94 282 LEU A CA 1
ATOM 2147 C C . LEU A 1 282 ? 8.919 10.185 -7.960 1.00 86.94 282 LEU A C 1
ATOM 2149 O O . LEU A 1 282 ? 9.518 10.871 -7.144 1.00 86.94 282 LEU A O 1
ATOM 2153 N N . SER A 1 283 ? 7.902 10.678 -8.677 1.00 80.44 283 SER A N 1
ATOM 2154 C CA . SER A 1 283 ? 7.438 12.065 -8.514 1.00 80.44 283 SER A CA 1
ATOM 2155 C C . SER A 1 283 ? 6.755 12.337 -7.170 1.00 80.44 283 SER A C 1
ATOM 2157 O O . SER A 1 283 ? 6.644 13.488 -6.766 1.00 80.44 283 SER A O 1
ATOM 2159 N N . ALA A 1 284 ? 6.267 11.294 -6.490 1.00 68.56 284 ALA A N 1
ATOM 2160 C CA . ALA A 1 284 ? 5.650 11.409 -5.171 1.00 68.56 284 ALA A CA 1
ATOM 2161 C C . ALA A 1 284 ? 6.675 11.366 -4.022 1.00 68.56 284 ALA A C 1
ATOM 2163 O O . ALA A 1 284 ? 6.306 11.652 -2.885 1.00 68.56 284 ALA A O 1
ATOM 2164 N N . SER A 1 285 ? 7.924 10.991 -4.313 1.00 60.28 285 SER A N 1
ATOM 2165 C CA . SER A 1 285 ? 9.043 10.949 -3.361 1.00 60.28 285 SER A CA 1
ATOM 2166 C C . SER A 1 285 ? 10.005 12.143 -3.468 1.00 60.28 285 SER A C 1
ATOM 2168 O O . SER A 1 285 ? 10.911 12.240 -2.648 1.00 60.28 285 SER A O 1
ATOM 2170 N N . GLU A 1 286 ? 9.830 13.021 -4.464 1.00 54.34 286 GLU A N 1
ATOM 2171 C CA . GLU A 1 286 ? 10.638 14.239 -4.701 1.00 54.34 286 GLU A CA 1
ATOM 2172 C C . GLU A 1 286 ? 10.081 15.504 -4.019 1.00 54.34 286 GLU A C 1
ATOM 2174 O O . GLU A 1 286 ? 8.845 15.606 -3.824 1.00 54.34 286 GLU A O 1
#

Organism: Sinorhizobium fredii (strain HH103) (NCBI:txid1117943)

Foldseek 3Di:
DDDDDDDDDDDDDDDDDDDDDDDDDDDDPDPDDPPDDDDDDDDDDDDDDDDDDPDPDDPPPVVVVVVVVVVVVVVPPDPPPVPDPLDQDEQDLVLADDDDPDADLAQCLACVNPHDVRLVVLLVSLLVNCVRAPCVQCNRLSPGPPNDDSLLQQANDSVSSNVQVCCQQPNDDDPNRGSGHHCCVPHHRSNSSSNVSNSPQRFDQCQCVVPLVVLVVLLVCLVVLDNPDLPVLLVVLVVSQQSTAGSNRRNGHPALSVVLSVQGDPDNVSSNVNSVSSVVRSVVND

Radius of gyration: 32.46 Å; chains: 1; bounding box: 72×83×103 Å

pLDDT: mean 80.23, std 23.3, range [34.38, 98.69]